Protein 5XN9 (pdb70)

GO terms:
  GO:0005576 extracellular region (C, EXP)

Structure (mmCIF, N/CA/C/O backbone):
data_5XN9
#
_entry.id   5XN9
#
_cell.length_a   53.866
_cell.length_b   57.505
_cell.length_c   111.723
_cell.angle_alpha   90.00
_cell.angle_beta   90.00
_cell.angle_gamma   90.00
#
_symmetry.space_group_name_H-M   'P 21 21 21'
#
loop_
_entity.id
_entity.type
_entity.pdbx_description
1 polymer SAHS1
2 non-polymer 'MAGNESIUM ION'
3 non-polymer 'ZINC ION'
4 non-polymer 'CHLORIDE ION'
5 non-polymer 1,2-ETHANEDIOL
6 non-polymer 'ACETIC ACID'
7 water water
#
loop_
_atom_site.group_PDB
_atom_site.id
_atom_site.type_symbol
_atom_site.label_atom_id
_atom_site.label_alt_id
_atom_site.label_comp_id
_atom_site.label_asym_id
_atom_site.label_entity_id
_atom_site.label_seq_id
_atom_site.pdbx_PDB_ins_code
_atom_site.Cartn_x
_atom_site.Cartn_y
_atom_site.Cartn_z
_atom_site.occupancy
_atom_site.B_iso_or_equiv
_atom_site.auth_seq_id
_atom_site.auth_comp_id
_atom_site.auth_asym_id
_atom_site.auth_atom_id
_atom_site.pdbx_PDB_model_num
ATOM 1 N N A SER A 1 1 ? 15.756 60.352 141.398 0.52 28.14 30 SER A N 1
ATOM 2 N N B SER A 1 1 ? 15.716 60.527 141.540 0.48 27.15 30 SER A N 1
ATOM 3 C CA A SER A 1 1 ? 16.220 61.144 140.263 0.52 27.99 30 SER A CA 1
ATOM 4 C CA B SER A 1 1 ? 16.279 61.185 140.363 0.48 26.21 30 SER A CA 1
ATOM 5 C C A SER A 1 1 ? 17.742 61.241 140.207 0.52 28.10 30 SER A C 1
ATOM 6 C C B SER A 1 1 ? 17.790 61.011 140.264 0.48 26.37 30 SER A C 1
ATOM 7 O O A SER A 1 1 ? 18.397 61.573 141.196 0.52 31.52 30 SER A O 1
ATOM 8 O O B SER A 1 1 ? 18.487 60.933 141.279 0.48 28.82 30 SER A O 1
ATOM 13 N N . GLU A 1 2 ? 18.288 60.952 139.030 1.00 25.08 31 GLU A N 1
ATOM 14 C CA . GLU A 1 2 ? 19.714 61.038 138.756 1.00 26.01 31 GLU A CA 1
ATOM 15 C C . GLU A 1 2 ? 19.898 62.084 137.667 1.00 23.60 31 GLU A C 1
ATOM 16 O O . GLU A 1 2 ? 19.197 62.050 136.649 1.00 23.01 31 GLU A O 1
ATOM 22 N N . TRP A 1 3 ? 20.835 63.007 137.876 1.00 27.14 32 TRP A N 1
ATOM 23 C CA . TRP A 1 3 ? 21.082 64.074 136.916 1.00 27.55 32 TRP A CA 1
ATOM 24 C C . TRP A 1 3 ? 22.392 63.920 136.162 1.00 30.92 32 TRP A C 1
ATOM 25 O O . TRP A 1 3 ? 22.694 64.750 135.296 1.00 33.43 32 TRP A O 1
ATOM 36 N N . THR A 1 4 ? 23.170 62.883 136.457 1.00 31.11 33 THR A N 1
ATOM 37 C CA . THR A 1 4 ? 24.414 62.596 135.760 1.00 32.57 33 THR A CA 1
ATOM 38 C C . THR A 1 4 ? 24.436 61.122 135.373 1.00 31.79 33 THR A C 1
ATOM 39 O O . THR A 1 4 ? 23.619 60.324 135.837 1.00 31.80 33 THR A O 1
ATOM 43 N N . GLY A 1 5 ? 25.390 60.763 134.517 1.00 31.31 34 GLY A N 1
ATOM 44 C CA . GLY A 1 5 ? 25.512 59.397 134.044 1.00 30.75 34 GLY A CA 1
ATOM 45 C C . GLY A 1 5 ? 25.675 59.316 132.540 1.00 30.49 34 GLY A C 1
ATOM 46 O O . GLY A 1 5 ? 26.343 58.418 132.014 1.00 34.23 34 GLY A O 1
ATOM 47 N N . LYS A 1 6 ? 25.046 60.257 131.843 1.00 28.91 35 LYS A N 1
ATOM 48 C CA . LYS A 1 6 ? 25.163 60.426 130.403 1.00 27.10 35 LYS A CA 1
ATOM 49 C C . LYS A 1 6 ? 25.419 61.899 130.135 1.00 27.24 35 LYS A C 1
ATOM 50 O O . LYS A 1 6 ? 24.921 62.760 130.860 1.00 28.63 35 LYS A O 1
ATOM 56 N N . SER A 1 7 ? 26.177 62.188 129.074 1.00 27.43 36 SER A N 1
ATOM 57 C CA . SER A 1 7 ? 26.572 63.572 128.821 1.00 28.09 36 SER A CA 1
ATOM 58 C C . SER A 1 7 ? 25.374 64.464 128.527 1.00 25.42 36 SER A C 1
ATOM 59 O O . SER A 1 7 ? 25.416 65.666 128.816 1.00 28.05 36 SER A O 1
ATOM 62 N N . TRP A 1 8 ? 24.306 63.903 127.953 1.00 23.83 37 TRP A N 1
ATOM 63 C CA . TRP A 1 8 ? 23.131 64.680 127.583 1.00 22.79 37 TRP A CA 1
ATOM 64 C C . TRP A 1 8 ? 22.152 64.882 128.733 1.00 21.20 37 TRP A C 1
ATOM 65 O O . TRP A 1 8 ? 21.178 65.629 128.572 1.00 22.41 37 TRP A O 1
ATOM 76 N N . MET A 1 9 ? 22.369 64.237 129.876 1.00 22.44 38 MET A N 1
ATOM 77 C CA . MET A 1 9 ? 21.535 64.518 131.035 1.00 22.18 38 MET A CA 1
ATOM 78 C C . MET A 1 9 ? 21.887 65.883 131.608 1.00 23.05 38 MET A C 1
ATOM 79 O O . MET A 1 9 ? 23.043 66.322 131.565 1.00 26.67 38 MET A O 1
ATOM 84 N N . GLY A 1 10 ? 20.882 66.561 132.132 1.00 21.70 39 GLY A N 1
ATOM 85 C CA . GLY A 1 10 ? 21.093 67.829 132.788 1.00 22.27 39 GLY A CA 1
ATOM 86 C C . GLY A 1 10 ? 20.017 68.823 132.411 1.00 21.55 39 GLY A C 1
ATOM 87 O O . GLY A 1 10 ? 18.985 68.472 131.839 1.00 21.54 39 GLY A O 1
ATOM 88 N N . LYS A 1 11 ? 20.274 70.082 132.755 1.00 22.91 40 LYS A N 1
ATOM 89 C CA . LYS A 1 11 ? 19.369 71.192 132.494 1.00 23.34 40 LYS A CA 1
ATOM 90 C C . LYS A 1 11 ? 20.029 72.094 131.464 1.00 23.70 40 LYS A C 1
ATOM 91 O O . LYS A 1 11 ? 21.110 72.637 131.716 1.00 26.03 40 LYS A O 1
ATOM 97 N N . TRP A 1 12 ? 19.383 72.244 130.313 1.00 22.26 41 TRP A N 1
ATOM 98 C CA . TRP A 1 12 ? 19.951 72.937 129.165 1.00 21.55 41 TRP A CA 1
ATOM 99 C C . TRP A 1 12 ? 19.065 74.111 128.786 1.00 20.49 41 TRP A C 1
ATOM 100 O O . TRP A 1 12 ? 17.839 74.000 128.815 1.00 23.43 41 TRP A O 1
ATOM 111 N N . GLU A 1 13 ? 19.686 75.223 128.390 1.00 21.48 42 GLU A N 1
ATOM 112 C CA . GLU A 1 13 ? 18.966 76.442 128.051 1.00 23.39 42 GLU A CA 1
ATOM 113 C C . GLU A 1 13 ? 19.455 76.941 126.699 1.00 22.52 42 GLU A C 1
ATOM 114 O O . GLU A 1 13 ? 20.656 76.916 126.426 1.00 23.91 42 GLU A O 1
ATOM 120 N N . SER A 1 14 ? 18.526 77.394 125.855 1.00 21.34 43 SER A N 1
ATOM 121 C CA . SER A 1 14 ? 18.895 77.837 124.513 1.00 22.45 43 SER A CA 1
ATOM 122 C C . SER A 1 14 ? 19.741 79.103 124.555 1.00 26.24 43 SER A C 1
ATOM 123 O O . SER A 1 14 ? 19.673 79.897 125.497 1.00 27.35 43 SER A O 1
ATOM 126 N N . THR A 1 15 ? 20.561 79.277 123.524 1.00 27.79 44 THR A N 1
ATOM 127 C CA . THR A 1 15 ? 21.426 80.435 123.388 1.00 30.01 44 THR A CA 1
ATOM 128 C C . THR A 1 15 ? 20.977 81.257 122.185 1.00 33.52 44 THR A C 1
ATOM 129 O O . THR A 1 15 ? 19.915 81.016 121.599 1.00 34.38 44 THR A O 1
ATOM 133 N N A ASP A 1 16 ? 21.804 82.232 121.804 0.50 35.08 45 ASP A N 1
ATOM 134 N N B ASP A 1 16 ? 21.795 82.244 121.820 0.50 36.57 45 ASP A N 1
ATOM 135 C CA A ASP A 1 16 ? 21.550 83.013 120.602 0.50 38.29 45 ASP A CA 1
ATOM 136 C CA B ASP A 1 16 ? 21.533 83.055 120.641 0.50 41.35 45 ASP A CA 1
ATOM 137 C C A ASP A 1 16 ? 21.941 82.281 119.327 0.50 39.29 45 ASP A C 1
ATOM 138 C C B ASP A 1 16 ? 21.951 82.364 119.352 0.50 41.56 45 ASP A C 1
ATOM 139 O O A ASP A 1 16 ? 21.591 82.745 118.236 0.50 42.01 45 ASP A O 1
ATOM 140 O O B ASP A 1 16 ? 21.653 82.880 118.269 0.50 43.62 45 ASP A O 1
ATOM 149 N N A ARG A 1 17 ? 22.655 81.163 119.437 0.50 36.86 46 ARG A N 1
ATOM 150 N N B ARG A 1 17 ? 22.630 81.222 119.443 0.50 38.16 46 ARG A N 1
ATOM 151 C CA A ARG A 1 17 ? 23.161 80.455 118.269 0.50 37.71 46 ARG A CA 1
ATOM 152 C CA B ARG A 1 17 ? 23.121 80.511 118.271 0.50 37.02 46 ARG A CA 1
ATOM 153 C C A ARG A 1 17 ? 22.088 79.518 117.729 0.50 34.94 46 ARG A C 1
ATOM 154 C C B ARG A 1 17 ? 22.051 79.563 117.745 0.50 34.87 46 ARG A C 1
ATOM 155 O O A ARG A 1 17 ? 21.601 78.633 118.445 0.50 34.06 46 ARG A O 1
ATOM 156 O O B ARG A 1 17 ? 21.536 78.715 118.484 0.50 33.81 46 ARG A O 1
ATOM 171 N N . ILE A 1 18 ? 21.722 79.719 116.465 1.00 34.96 47 ILE A N 1
ATOM 172 C CA . ILE A 1 18 ? 20.674 78.944 115.820 1.00 33.73 47 ILE A CA 1
ATOM 173 C C . ILE A 1 18 ? 20.964 79.013 114.329 1.00 34.04 47 ILE A C 1
ATOM 174 O O . ILE A 1 18 ? 21.539 79.991 113.842 1.00 35.16 47 ILE A O 1
ATOM 179 N N . GLU A 1 19 ? 20.612 77.952 113.606 1.00 33.05 48 GLU A N 1
ATOM 180 C CA . GLU A 1 19 ? 20.964 77.865 112.194 1.00 34.25 48 GLU A CA 1
ATOM 181 C C . GLU A 1 19 ? 19.855 77.168 111.428 1.00 33.21 48 GLU A C 1
ATOM 182 O O . GLU A 1 19 ? 19.499 76.030 111.747 1.00 33.24 48 GLU A O 1
ATOM 188 N N . ASN A 1 20 ? 19.308 77.861 110.432 1.00 35.28 49 ASN A N 1
ATOM 189 C CA . ASN A 1 20 ? 18.366 77.300 109.465 1.00 38.45 49 ASN A CA 1
ATOM 190 C C . ASN A 1 20 ? 17.068 76.826 110.108 1.00 36.98 49 ASN A C 1
ATOM 191 O O . ASN A 1 20 ? 16.367 75.972 109.549 1.00 37.72 49 ASN A O 1
ATOM 196 N N . PHE A 1 21 ? 16.729 77.364 111.279 1.00 36.46 50 PHE A N 1
ATOM 197 C CA . PHE A 1 21 ? 15.584 76.837 112.011 1.00 36.72 50 PHE A CA 1
ATOM 198 C C . PHE A 1 21 ? 14.265 77.178 111.331 1.00 37.65 50 PHE A C 1
ATOM 199 O O . PHE A 1 21 ? 13.316 76.390 111.402 1.00 39.09 50 PHE A O 1
ATOM 207 N N . ASP A 1 22 ? 14.180 78.337 110.671 1.00 41.40 51 ASP A N 1
ATOM 208 C CA . ASP A 1 22 ? 12.944 78.681 109.975 1.00 43.92 51 ASP A CA 1
ATOM 209 C C . ASP A 1 22 ? 12.672 77.725 108.817 1.00 44.90 51 ASP A C 1
ATOM 210 O O . ASP A 1 22 ? 11.517 77.356 108.570 1.00 44.97 51 ASP A O 1
ATOM 215 N N . ALA A 1 23 ? 13.721 77.307 108.103 1.00 43.66 52 ALA A N 1
ATOM 216 C CA . ALA A 1 23 ? 13.546 76.336 107.027 1.00 44.01 52 ALA A CA 1
ATOM 217 C C . ALA A 1 23 ? 13.049 75.005 107.570 1.00 42.24 52 ALA A C 1
ATOM 218 O O . ALA A 1 23 ? 12.233 74.328 106.933 1.00 44.23 52 ALA A O 1
ATOM 220 N N . PHE A 1 24 ? 13.535 74.612 108.749 1.00 39.06 53 PHE A N 1
ATOM 221 C CA . PHE A 1 24 ? 13.055 73.385 109.372 1.00 37.19 53 PHE A CA 1
ATOM 222 C C . PHE A 1 24 ? 11.590 73.515 109.770 1.00 37.22 53 PHE A C 1
ATOM 223 O O . PHE A 1 24 ? 10.778 72.627 109.486 1.00 38.29 53 PHE A O 1
ATOM 231 N N . ILE A 1 25 ? 11.236 74.623 110.426 1.00 37.69 54 ILE A N 1
ATOM 232 C CA . ILE A 1 25 ? 9.849 74.854 110.821 1.00 40.03 54 ILE A CA 1
ATOM 233 C C . ILE A 1 25 ? 8.936 74.883 109.601 1.00 43.41 54 ILE A C 1
ATOM 234 O O . ILE A 1 25 ? 7.852 74.286 109.607 1.00 43.01 54 ILE A O 1
ATOM 239 N N . SER A 1 26 ? 9.360 75.569 108.534 1.00 45.48 55 SER A N 1
ATOM 240 C CA . SER A 1 26 ? 8.557 75.611 107.315 1.00 49.11 55 SER A CA 1
ATOM 241 C C . SER A 1 26 ? 8.402 74.225 106.701 1.00 50.09 55 SER A C 1
ATOM 242 O O . SER A 1 26 ? 7.326 73.877 106.201 1.00 50.52 55 SER A O 1
ATOM 245 N N . ALA A 1 27 ? 9.465 73.416 106.731 1.00 49.39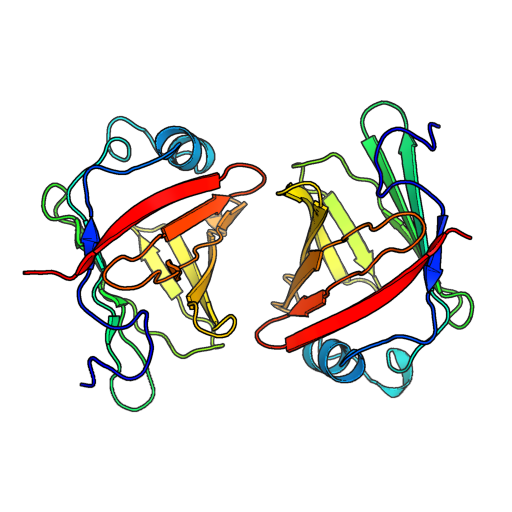 56 ALA A N 1
ATOM 246 C CA . ALA A 1 27 ? 9.388 72.077 106.158 1.00 49.76 56 ALA A CA 1
ATOM 247 C C . ALA A 1 27 ? 8.464 71.158 106.944 1.00 48.89 56 ALA A C 1
ATOM 248 O O . ALA A 1 27 ? 7.976 70.168 106.389 1.00 50.81 56 ALA A O 1
ATOM 250 N N . LEU A 1 28 ? 8.225 71.452 108.222 1.00 46.68 57 LEU A N 1
ATOM 251 C CA . LEU A 1 28 ? 7.224 70.727 108.990 1.00 46.42 57 LEU A CA 1
ATOM 252 C C . LEU A 1 28 ? 5.803 71.169 108.671 1.00 51.65 57 LEU A C 1
ATOM 253 O O . LEU A 1 28 ? 4.854 70.505 109.105 1.00 53.02 57 LEU A O 1
ATOM 258 N N . GLY A 1 29 ? 5.632 72.265 107.934 1.00 53.70 58 GLY A N 1
ATOM 259 C CA . GLY A 1 29 ? 4.318 72.809 107.671 1.00 56.51 58 GLY A CA 1
ATOM 260 C C . GLY A 1 29 ? 3.768 73.706 108.755 1.00 56.62 58 GLY A C 1
ATOM 261 O O . GLY A 1 29 ? 2.568 74.007 108.737 1.00 59.49 58 GLY A O 1
ATOM 262 N N . LEU A 1 30 ? 4.622 74.155 109.718 1.00 53.55 59 LEU A N 1
ATOM 263 C CA . LEU A 1 30 ? 4.227 75.002 110.837 1.00 51.60 59 LEU A CA 1
ATOM 264 C C . LEU A 1 30 ? 4.382 76.475 110.467 1.00 53.17 59 LEU A C 1
ATOM 265 O O . LEU A 1 30 ? 5.316 76.840 109.747 1.00 53.85 59 LEU A O 1
ATOM 270 N N . PRO A 1 31 ? 3.489 77.337 110.951 1.00 55.14 60 PRO A N 1
ATOM 271 C CA . PRO A 1 31 ? 3.592 78.765 110.620 1.00 56.80 60 PRO A CA 1
ATOM 272 C C . PRO A 1 31 ? 4.731 79.424 111.387 1.00 58.81 60 PRO A C 1
ATOM 273 O O . PRO A 1 31 ? 4.869 79.245 112.599 1.00 60.00 60 PRO A O 1
ATOM 277 N N . LEU A 1 32 ? 5.548 80.196 110.665 1.00 59.08 61 LEU A N 1
ATOM 278 C CA . LEU A 1 32 ? 6.652 80.897 111.311 1.00 60.57 61 LEU A CA 1
ATOM 279 C C . LEU A 1 32 ? 6.154 81.956 112.285 1.00 66.69 61 LEU A C 1
ATOM 280 O O . LEU A 1 32 ? 6.850 82.277 113.255 1.00 67.47 61 LEU A O 1
ATOM 285 N N . GLU A 1 33 ? 4.954 82.499 112.049 1.00 72.98 62 GLU A N 1
ATOM 286 C CA . GLU A 1 33 ? 4.415 83.546 112.914 1.00 79.44 62 GLU A CA 1
ATOM 287 C C . GLU A 1 33 ? 4.326 83.092 114.364 1.00 75.90 62 GLU A C 1
ATOM 288 O O . GLU A 1 33 ? 4.423 83.917 115.279 1.00 77.42 62 GLU A O 1
ATOM 294 N N . GLN A 1 34 ? 4.142 81.794 114.594 1.00 69.21 63 GLN A N 1
ATOM 295 C CA . GLN A 1 34 ? 4.006 81.264 115.939 1.00 63.31 63 GLN A CA 1
ATOM 296 C C . GLN A 1 34 ? 5.087 80.271 116.332 1.00 57.18 63 GLN A C 1
ATOM 297 O O . GLN A 1 34 ? 5.207 79.960 117.519 1.00 55.49 63 GLN A O 1
ATOM 303 N N . TYR A 1 35 ? 5.880 79.769 115.390 1.00 52.80 64 TYR A N 1
ATOM 304 C CA . TYR A 1 35 ? 6.867 78.750 115.711 1.00 51.80 64 TYR A CA 1
ATOM 305 C C . TYR A 1 35 ? 8.285 79.097 115.292 1.00 51.98 64 TYR A C 1
ATOM 306 O O . TYR A 1 35 ? 9.212 78.374 115.673 1.00 51.48 64 TYR A O 1
ATOM 315 N N . GLY A 1 36 ? 8.485 80.171 114.537 1.00 52.26 65 GLY A N 1
ATOM 316 C CA . GLY A 1 36 ? 9.808 80.580 114.132 1.00 50.66 65 GLY A CA 1
ATOM 317 C C . GLY A 1 36 ? 10.502 81.390 115.209 1.00 48.42 65 GLY A C 1
ATOM 318 O O . GLY A 1 36 ? 10.068 81.475 116.360 1.00 48.23 65 GLY A O 1
ATOM 319 N N . GLY A 1 37 ? 11.611 81.992 114.816 1.00 47.03 66 GLY A N 1
ATOM 320 C CA . GLY A 1 37 ? 12.367 82.791 115.749 1.00 46.23 66 GLY A CA 1
ATOM 321 C C . GLY A 1 37 ? 13.195 81.933 116.687 1.00 46.17 66 GLY A C 1
ATOM 322 O O . GLY A 1 37 ? 13.442 80.743 116.456 1.00 48.72 66 GLY A O 1
ATOM 323 N N . ASN A 1 38 ? 13.624 82.560 117.782 1.00 41.72 67 ASN A N 1
ATOM 324 C CA . ASN A 1 38 ? 14.534 81.937 118.727 1.00 40.45 67 ASN A CA 1
ATOM 325 C C . ASN A 1 38 ? 14.059 82.273 120.142 1.00 39.95 67 ASN A C 1
ATOM 326 O O . ASN A 1 38 ? 14.659 83.067 120.859 1.00 47.14 67 ASN A O 1
ATOM 331 N N . HIS A 1 39 ? 12.957 81.657 120.553 1.00 33.32 68 HIS A N 1
ATOM 332 C CA . HIS A 1 39 ? 12.433 81.895 121.889 1.00 32.17 68 HIS A CA 1
ATOM 333 C C . HIS A 1 39 ? 13.139 81.004 122.896 1.00 26.89 68 HIS A C 1
ATOM 334 O O . HIS A 1 39 ? 13.485 79.856 122.598 1.00 26.52 68 HIS A O 1
ATOM 341 N N . LYS A 1 40 ? 13.354 81.546 124.093 1.00 26.43 69 LYS A N 1
ATOM 342 C CA . LYS A 1 40 ? 14.064 80.832 125.147 1.00 24.10 69 LYS A CA 1
ATOM 343 C C . LYS A 1 40 ? 13.419 79.479 125.416 1.00 21.83 69 LYS A C 1
ATOM 344 O O . LYS A 1 40 ? 12.221 79.388 125.709 1.00 21.88 69 LYS A O 1
ATOM 350 N N . THR A 1 41 ? 14.226 78.432 125.308 1.00 20.59 70 THR A N 1
ATOM 351 C CA . THR A 1 41 ? 13.763 77.056 125.379 1.00 20.22 70 THR A CA 1
ATOM 352 C C . THR A 1 41 ? 14.651 76.305 126.354 1.00 19.74 70 THR A C 1
ATOM 353 O O . THR A 1 41 ? 15.871 76.497 126.368 1.00 21.53 70 THR A O 1
ATOM 357 N N . PHE A 1 42 ? 14.037 75.453 127.165 1.00 19.32 71 PHE A N 1
ATOM 358 C CA . PHE A 1 42 ? 14.752 74.639 128.131 1.00 19.55 71 PHE A CA 1
ATOM 359 C C . PHE A 1 42 ? 14.493 73.166 127.848 1.00 18.54 71 PHE A C 1
ATOM 360 O O . PHE A 1 42 ? 13.355 72.765 127.577 1.00 20.18 71 PHE A O 1
ATOM 368 N N . HIS A 1 43 ? 15.554 72.369 127.904 1.00 18.93 72 HIS A N 1
ATOM 369 C CA . HIS A 1 43 ? 15.471 70.912 127.883 1.00 17.66 72 HIS A CA 1
ATOM 370 C C . HIS A 1 43 ? 16.070 70.414 129.182 1.00 19.66 72 HIS A C 1
ATOM 371 O O . HIS A 1 43 ? 17.222 70.729 129.492 1.00 22.06 72 HIS A O 1
ATOM 378 N N A LYS A 1 44 ? 15.296 69.638 129.936 0.17 19.51 73 LYS A N 1
ATOM 379 N N B LYS A 1 44 ? 15.293 69.648 129.940 0.83 17.67 73 LYS A N 1
ATOM 380 C CA A LYS A 1 44 ? 15.758 69.016 131.170 0.17 19.90 73 LYS A CA 1
ATOM 381 C CA B LYS A 1 44 ? 15.768 69.015 131.160 0.83 18.21 73 LYS A CA 1
ATOM 382 C C A LYS A 1 44 ? 15.595 67.511 131.024 0.17 19.04 73 LYS A C 1
ATOM 383 C C B LYS A 1 44 ? 15.604 67.513 130.992 0.83 17.26 73 LYS A C 1
ATOM 384 O O A LYS A 1 44 ? 14.479 67.024 130.813 0.17 19.74 73 LYS A O 1
ATOM 385 O O B LYS A 1 44 ? 14.503 67.032 130.717 0.83 19.89 73 LYS A O 1
ATOM 396 N N . ILE A 1 45 ? 16.700 66.777 131.130 1.00 18.50 74 ILE A N 1
ATOM 397 C CA . ILE A 1 45 ? 16.700 65.337 130.916 1.00 17.95 74 ILE A CA 1
ATOM 398 C C . ILE A 1 45 ? 17.339 64.686 132.135 1.00 18.98 74 ILE A C 1
ATOM 399 O O . ILE A 1 45 ? 18.485 65.004 132.479 1.00 19.53 74 ILE A O 1
ATOM 404 N N . TRP A 1 46 ? 16.599 63.790 132.789 1.00 18.90 75 TRP A N 1
ATOM 405 C CA . TRP A 1 46 ? 17.086 63.122 133.987 1.00 18.76 75 TRP A CA 1
ATOM 406 C C . TRP A 1 46 ? 16.543 61.705 134.028 1.00 18.34 75 TRP A C 1
ATOM 407 O O . TRP A 1 46 ? 15.634 61.336 133.274 1.00 19.07 75 TRP A O 1
ATOM 418 N N . LYS A 1 47 ? 17.143 60.897 134.891 1.00 18.09 76 LYS A N 1
ATOM 419 C CA . LYS A 1 47 ? 16.787 59.492 134.998 1.00 18.98 76 LYS A CA 1
ATOM 420 C C . LYS A 1 47 ? 16.001 59.246 136.276 1.00 18.35 76 LYS A C 1
ATOM 421 O O . LYS A 1 47 ? 16.287 59.845 137.325 1.00 19.49 76 LYS A O 1
ATOM 427 N N . GLU A 1 48 ? 15.005 58.356 136.180 1.00 20.42 77 GLU A N 1
ATOM 428 C CA . GLU A 1 48 ? 14.149 57.962 137.308 1.00 20.94 77 GLU A CA 1
ATOM 429 C C . GLU A 1 48 ? 14.068 56.445 137.326 1.00 25.09 77 GLU A C 1
ATOM 430 O O . GLU A 1 48 ? 13.123 55.859 136.796 1.00 30.72 77 GLU A O 1
ATOM 436 N N . GLY A 1 49 ? 15.065 55.812 137.917 1.00 27.94 78 GLY A N 1
ATOM 437 C CA . GLY A 1 49 ? 15.078 54.371 138.031 1.00 29.69 78 GLY A CA 1
ATOM 438 C C . GLY A 1 49 ? 15.193 53.683 136.691 1.00 33.00 78 GLY A C 1
ATOM 439 O O . GLY A 1 49 ? 16.284 53.574 136.126 1.00 39.53 78 GLY A O 1
ATOM 440 N N . ASP A 1 50 ? 14.055 53.233 136.169 1.00 30.50 79 ASP A N 1
ATOM 441 C CA . ASP A 1 50 ? 13.996 52.421 134.964 1.00 30.97 79 ASP A CA 1
ATOM 442 C C . ASP A 1 50 ? 13.571 53.211 133.737 1.00 28.62 79 ASP A C 1
ATOM 443 O O . ASP A 1 50 ? 13.273 52.612 132.702 1.00 31.53 79 ASP A O 1
ATOM 448 N N . HIS A 1 51 ? 13.529 54.535 133.826 1.00 22.30 80 HIS A N 1
ATOM 449 C CA . HIS A 1 51 ? 13.114 55.346 132.694 1.00 20.05 80 HIS A CA 1
ATOM 450 C C . HIS A 1 51 ? 13.733 56.725 132.842 1.00 19.38 80 HIS A C 1
ATOM 451 O O . HIS A 1 51 ? 14.327 57.057 133.874 1.00 21.86 80 HIS A O 1
ATOM 458 N N . TYR A 1 52 ? 13.616 57.507 131.776 1.00 17.91 81 TYR A N 1
ATOM 459 C CA . TYR A 1 52 ? 14.075 58.881 131.753 1.00 16.79 81 TYR A CA 1
ATOM 460 C C . TYR A 1 52 ? 12.889 59.815 131.614 1.00 17.27 81 TYR A C 1
ATOM 461 O O . TYR A 1 52 ? 11.826 59.439 131.105 1.00 17.84 81 TYR A O 1
ATOM 470 N N A HIS A 1 53 ? 13.069 61.041 132.090 0.76 16.41 82 HIS A N 1
ATOM 471 N N B HIS A 1 53 ? 13.086 61.043 132.080 0.24 17.32 82 HIS A N 1
ATOM 472 C CA A HIS A 1 53 ? 12.170 62.137 131.765 0.76 17.65 82 HIS A CA 1
ATOM 473 C CA B HIS A 1 53 ? 12.190 62.150 131.796 0.24 18.26 82 HIS A CA 1
ATOM 474 C C A HIS A 1 53 ? 12.896 63.168 130.926 0.76 15.97 82 HIS A C 1
ATOM 475 C C B HIS A 1 53 ? 12.908 63.149 130.906 0.24 17.45 82 HIS A C 1
ATOM 476 O O A HIS A 1 53 ? 14.080 63.450 131.148 0.76 17.26 82 HIS A O 1
ATOM 477 O O B HIS A 1 53 ? 14.114 63.377 131.057 0.24 17.85 82 HIS A O 1
ATOM 490 N N . HIS A 1 54 ? 12.160 63.747 129.985 1.00 17.38 83 HIS A N 1
ATOM 491 C CA . HIS A 1 54 ? 12.659 64.811 129.133 1.00 17.09 83 HIS A CA 1
ATOM 492 C C . HIS A 1 54 ? 11.586 65.885 129.176 1.00 16.46 83 HIS A C 1
ATOM 493 O O . HIS A 1 54 ? 10.488 65.699 128.630 1.00 18.74 83 HIS A O 1
ATOM 500 N N . GLN A 1 55 ? 11.869 66.988 129.861 1.00 17.14 84 GLN A N 1
ATOM 501 C CA . GLN A 1 55 ? 10.923 68.083 129.960 1.00 17.18 84 GLN A CA 1
ATOM 502 C C . GLN A 1 55 ? 11.367 69.188 129.017 1.00 17.08 84 GLN A C 1
ATOM 503 O O . GLN A 1 55 ? 12.504 69.666 129.101 1.00 18.32 84 GLN A O 1
ATOM 509 N N A ILE A 1 56 ? 10.479 69.567 128.107 0.57 17.50 85 ILE A N 1
ATOM 510 N N B ILE A 1 56 ? 10.473 69.597 128.123 0.43 17.72 85 ILE A N 1
ATOM 511 C CA A ILE A 1 56 ? 10.696 70.676 127.189 0.57 18.50 85 ILE A CA 1
ATOM 512 C CA B ILE A 1 56 ? 10.726 70.681 127.182 0.43 18.69 85 ILE A CA 1
ATOM 513 C C A ILE A 1 56 ? 9.835 71.828 127.679 0.57 18.25 85 ILE A C 1
ATOM 514 C C B ILE A 1 56 ? 9.827 71.844 127.566 0.43 18.57 85 ILE A C 1
ATOM 515 O O A ILE A 1 56 ? 8.654 71.633 127.991 0.57 19.68 85 ILE A O 1
ATOM 516 O O B ILE A 1 56 ? 8.606 71.679 127.674 0.43 19.99 85 ILE A O 1
ATOM 525 N N . SER A 1 57 ? 10.415 73.018 127.768 1.00 19.18 86 SER A N 1
ATOM 526 C CA . SER A 1 57 ? 9.626 74.188 128.123 1.00 20.58 86 SER A CA 1
ATOM 527 C C . SER A 1 57 ? 10.011 75.389 127.269 1.00 20.05 86 SER A C 1
ATOM 528 O O . SER A 1 57 ? 11.193 75.630 127.012 1.00 20.93 86 SER A O 1
ATOM 531 N N . VAL A 1 58 ? 8.999 76.132 126.831 1.00 19.50 87 VAL A N 1
ATOM 532 C CA . VAL A 1 58 ? 9.194 77.410 126.152 1.00 20.20 87 VAL A CA 1
ATOM 533 C C . VAL A 1 58 ? 8.300 78.407 126.878 1.00 19.81 87 VAL A C 1
ATOM 534 O O . VAL A 1 58 ? 7.114 78.540 126.542 1.00 20.24 87 VAL A O 1
ATOM 538 N N . PRO A 1 59 ? 8.810 79.087 127.906 1.00 20.56 88 PRO A N 1
ATOM 539 C CA . PRO A 1 59 ? 7.924 79.906 128.749 1.00 23.08 88 PRO A CA 1
ATOM 540 C C . PRO A 1 59 ? 7.190 81.013 128.007 1.00 19.45 88 PRO A C 1
ATOM 541 O O . PRO A 1 59 ? 6.016 81.262 128.317 1.00 21.73 88 PRO A O 1
ATOM 545 N N . ASP A 1 60 ? 7.831 81.673 127.024 1.00 21.08 89 ASP A N 1
ATOM 546 C CA . ASP A 1 60 ? 7.154 82.731 126.270 1.00 22.59 89 ASP A CA 1
ATOM 547 C C . ASP A 1 60 ? 5.889 82.206 125.623 1.00 20.13 89 ASP A C 1
ATOM 548 O O . ASP A 1 60 ? 4.926 82.962 125.434 1.00 21.27 89 ASP A O 1
ATOM 553 N N A LYS A 1 61 ? 5.874 80.924 125.259 0.39 20.09 90 LYS A N 1
ATOM 554 N N B LYS A 1 61 ? 5.885 80.922 125.249 0.61 19.72 90 LYS A N 1
ATOM 555 C CA A LYS A 1 61 ? 4.755 80.318 124.556 0.39 20.58 90 LYS A CA 1
ATOM 556 C CA B LYS A 1 61 ? 4.787 80.276 124.544 0.61 20.56 90 LYS A CA 1
ATOM 557 C C A LYS A 1 61 ? 3.935 79.407 125.459 0.39 21.14 90 LYS A C 1
ATOM 558 C C B LYS A 1 61 ? 3.912 79.434 125.462 0.61 21.50 90 LYS A C 1
ATOM 559 O O A LYS A 1 61 ? 3.143 78.599 124.964 0.39 22.10 90 LYS A O 1
ATOM 560 O O B LYS A 1 61 ? 3.053 78.693 124.975 0.61 22.74 90 LYS A O 1
ATOM 571 N N . ASN A 1 62 ? 4.114 79.522 126.776 1.00 20.18 91 ASN A N 1
ATOM 572 C CA . ASN A 1 62 ? 3.276 78.803 127.739 1.00 20.49 91 ASN A CA 1
ATOM 573 C C . ASN A 1 62 ? 3.266 77.306 127.462 1.00 21.01 91 ASN A C 1
ATOM 574 O O . ASN A 1 62 ? 2.239 76.633 127.576 1.00 23.56 91 ASN A O 1
ATOM 579 N N . TYR A 1 63 ? 4.420 76.789 127.073 1.00 20.47 92 TYR A N 1
ATOM 580 C CA . TYR A 1 63 ? 4.557 75.405 126.651 1.00 20.98 92 TYR A CA 1
ATOM 581 C C . TYR A 1 63 ? 5.424 74.647 127.640 1.00 20.71 92 TYR A C 1
ATOM 582 O O . TYR A 1 63 ? 6.550 75.060 127.934 1.00 19.96 92 TYR A O 1
ATOM 591 N N . LYS A 1 64 ? 4.925 73.505 128.089 1.00 21.42 93 LYS A N 1
ATOM 592 C CA . LYS A 1 64 ? 5.699 72.621 128.944 1.00 21.91 93 LYS A CA 1
ATOM 593 C C . LYS A 1 64 ? 5.203 71.211 128.675 1.00 23.73 93 LYS A C 1
ATOM 594 O O . LYS A 1 64 ? 3.997 70.953 128.734 1.00 28.14 93 LYS A O 1
ATOM 600 N N . ASN A 1 65 ? 6.118 70.313 128.346 1.00 22.31 94 ASN A N 1
ATOM 601 C CA . ASN A 1 65 ? 5.751 68.929 128.086 1.00 23.59 94 ASN A CA 1
ATOM 602 C C . ASN A 1 65 ? 6.772 68.030 128.756 1.00 21.32 94 ASN A C 1
ATOM 603 O O . ASN A 1 65 ? 7.978 68.220 128.575 1.00 23.43 94 ASN A O 1
ATOM 608 N N . ASP A 1 66 ? 6.286 67.061 129.523 1.00 23.22 95 ASP A N 1
ATOM 609 C CA . ASP A 1 66 ? 7.129 66.083 130.203 1.00 23.32 95 ASP A CA 1
ATOM 610 C C . ASP A 1 66 ? 6.983 64.767 129.449 1.00 22.81 95 ASP A C 1
ATOM 611 O O . ASP A 1 66 ? 5.901 64.166 129.437 1.00 27.62 95 ASP A O 1
ATOM 616 N N . VAL A 1 67 ? 8.059 64.344 128.802 1.00 20.85 96 VAL A N 1
ATOM 617 C CA . VAL A 1 67 ? 8.101 63.110 128.035 1.00 21.24 96 VAL A CA 1
ATOM 618 C C . VAL A 1 67 ? 8.801 62.040 128.868 1.00 20.88 96 VAL A C 1
ATOM 619 O O . VAL A 1 67 ? 9.923 62.242 129.334 1.00 23.39 96 VAL A O 1
ATOM 623 N N A ASN A 1 68 ? 8.148 60.898 129.045 0.48 21.95 97 ASN A N 1
ATOM 624 N N B ASN A 1 68 ? 8.134 60.911 129.051 0.52 20.61 97 ASN A N 1
ATOM 625 C CA A ASN A 1 68 ? 8.734 59.763 129.751 0.48 23.98 97 ASN A CA 1
ATOM 626 C CA B ASN A 1 68 ? 8.691 59.741 129.715 0.52 21.55 97 ASN A CA 1
ATOM 627 C C A ASN A 1 68 ? 9.191 58.747 128.713 0.48 23.19 97 ASN A C 1
ATOM 628 C C B ASN A 1 68 ? 9.218 58.828 128.617 0.52 21.17 97 ASN A C 1
ATOM 629 O O A ASN A 1 68 ? 8.379 58.268 127.912 0.48 26.17 97 ASN A O 1
ATOM 630 O O B ASN A 1 68 ? 8.496 58.532 127.657 0.52 24.10 97 ASN A O 1
ATOM 639 N N . PHE A 1 69 ? 10.478 58.402 128.734 1.00 18.50 98 PHE A N 1
ATOM 640 C CA . PHE A 1 69 ? 11.017 57.483 127.744 1.00 18.50 98 PHE A CA 1
ATOM 641 C C . PHE A 1 69 ? 11.910 56.430 128.373 1.00 18.98 98 PHE A C 1
ATOM 642 O O . PHE A 1 69 ? 12.550 56.661 129.402 1.00 20.12 98 PHE A O 1
ATOM 650 N N . LYS A 1 70 ? 11.924 55.263 127.742 1.00 19.17 99 LYS A N 1
ATOM 651 C CA . LYS A 1 70 ? 12.952 54.258 127.958 1.00 18.57 99 LYS A CA 1
ATOM 652 C C . LYS A 1 70 ? 13.759 54.136 126.673 1.00 18.30 99 LYS A C 1
ATOM 653 O O . LYS A 1 70 ? 13.199 54.166 125.567 1.00 20.15 99 LYS A O 1
ATOM 659 N N . LEU A 1 71 ? 15.077 54.020 126.808 1.00 19.54 100 LEU A N 1
ATOM 660 C CA . LEU A 1 71 ? 15.900 53.869 125.614 1.00 19.80 100 LEU A CA 1
ATOM 661 C C . LEU A 1 71 ? 15.456 52.650 124.818 1.00 20.63 100 LEU A C 1
ATOM 662 O O . LEU A 1 71 ? 15.209 51.580 125.383 1.00 22.57 100 LEU A O 1
ATOM 667 N N A ASN A 1 72 ? 15.326 52.814 123.502 0.65 21.08 101 ASN A N 1
ATOM 668 N N B ASN A 1 72 ? 15.342 52.851 123.499 0.35 20.76 101 ASN A N 1
ATOM 669 C CA A ASN A 1 72 ? 14.994 51.727 122.577 0.65 22.17 101 ASN A CA 1
ATOM 670 C CA B ASN A 1 72 ? 14.962 51.825 122.524 0.35 20.86 101 ASN A CA 1
ATOM 671 C C A ASN A 1 72 ? 13.527 51.317 122.611 0.65 23.32 101 ASN A C 1
ATOM 672 C C B ASN A 1 72 ? 13.588 51.220 122.812 0.35 21.44 101 ASN A C 1
ATOM 673 O O A ASN A 1 72 ? 13.172 50.321 121.969 0.65 25.46 101 ASN A O 1
ATOM 674 O O B ASN A 1 72 ? 13.359 50.032 122.570 0.35 21.58 101 ASN A O 1
ATOM 683 N N . GLU A 1 73 ? 12.664 52.032 123.329 1.00 20.88 102 GLU A N 1
ATOM 684 C CA . GLU A 1 73 ? 11.264 51.638 123.472 1.00 20.65 102 GLU A CA 1
ATOM 685 C C . GLU A 1 73 ? 10.374 52.758 122.969 1.00 20.59 102 GLU A C 1
ATOM 686 O O . GLU A 1 73 ? 10.567 53.916 123.342 1.00 22.42 102 GLU A O 1
ATOM 692 N N A GLU A 1 74 ? 9.420 52.411 122.105 0.53 19.18 103 GLU A N 1
ATOM 693 N N B GLU A 1 74 ? 9.394 52.414 122.134 0.47 20.79 103 GLU A N 1
ATOM 694 C CA A GLU A 1 74 ? 8.507 53.403 121.561 0.53 20.24 103 GLU A CA 1
ATOM 695 C CA B GLU A 1 74 ? 8.540 53.419 121.513 0.47 22.74 103 GLU A CA 1
ATOM 696 C C A GLU A 1 74 ? 7.703 54.059 122.675 0.53 20.14 103 GLU A C 1
ATOM 697 C C B GLU A 1 74 ? 7.542 54.002 122.514 0.47 21.58 103 GLU A C 1
ATOM 698 O O A GLU A 1 74 ? 7.396 53.447 123.701 0.53 21.10 103 GLU A O 1
ATOM 699 O O B GLU A 1 74 ? 6.935 53.278 123.308 0.47 22.48 103 GLU A O 1
ATOM 710 N N . GLY A 1 75 ? 7.368 55.329 122.461 1.00 20.33 104 GLY A N 1
ATOM 711 C CA . GLY A 1 75 ? 6.420 56.014 123.308 1.00 21.95 104 GLY A CA 1
ATOM 712 C C . GLY A 1 75 ? 5.587 56.967 122.473 1.00 21.73 104 GLY A C 1
ATOM 713 O O . GLY A 1 75 ? 5.831 57.148 121.278 1.00 22.60 104 GLY A O 1
ATOM 714 N N . THR A 1 76 ? 4.581 57.554 123.111 1.00 23.27 105 THR A N 1
ATOM 715 C CA . THR A 1 76 ? 3.710 58.499 122.432 1.00 23.66 105 THR A CA 1
ATOM 716 C C . THR A 1 76 ? 3.489 59.729 123.294 1.00 25.75 105 THR A C 1
ATOM 717 O O . THR A 1 76 ? 3.472 59.665 124.529 1.00 29.58 105 THR A O 1
ATOM 721 N N . THR A 1 77 ? 3.303 60.855 122.617 1.00 26.67 106 THR A N 1
ATOM 722 C CA . THR A 1 77 ? 2.895 62.090 123.260 1.00 27.98 106 THR A CA 1
ATOM 723 C C . THR A 1 77 ? 1.915 62.797 122.332 1.00 31.09 106 THR A C 1
ATOM 724 O O . THR A 1 77 ? 1.583 62.303 121.249 1.00 30.37 106 THR A O 1
ATOM 728 N N . GLN A 1 78 ? 1.425 63.947 122.758 1.00 38.76 107 GLN A N 1
ATOM 729 C CA . GLN A 1 78 ? 0.508 64.723 121.944 1.00 45.70 107 GLN A CA 1
ATOM 730 C C . GLN A 1 78 ? 0.959 66.171 121.956 1.00 49.48 107 GLN A C 1
ATOM 731 O O . GLN A 1 78 ? 1.494 66.660 122.953 1.00 50.46 107 GLN A O 1
ATOM 737 N N . HIS A 1 79 ? 0.765 66.843 120.829 1.00 54.64 108 HIS A N 1
ATOM 738 C CA . HIS A 1 79 ? 0.846 68.296 120.771 1.00 63.89 108 HIS A CA 1
ATOM 739 C C . HIS A 1 79 ? -0.489 68.797 120.253 1.00 67.44 108 HIS A C 1
ATOM 740 O O . HIS A 1 79 ? -0.883 68.461 119.131 1.00 63.68 108 HIS A O 1
ATOM 747 N N . ASN A 1 80 ? -1.177 69.598 121.071 1.00 73.92 109 ASN A N 1
ATOM 748 C CA . ASN A 1 80 ? -2.586 69.907 120.845 1.00 80.24 109 ASN A CA 1
ATOM 749 C C . ASN A 1 80 ? -3.352 68.602 120.642 1.00 77.37 109 ASN A C 1
ATOM 750 O O . ASN A 1 80 ? -3.528 67.847 121.606 1.00 76.52 109 ASN A O 1
ATOM 755 N N . ASN A 1 81 ? -3.793 68.302 119.417 1.00 76.40 110 ASN A N 1
ATOM 756 C CA . ASN A 1 81 ? -4.162 66.913 119.117 1.00 77.93 110 ASN A CA 1
ATOM 757 C C . ASN A 1 81 ? -3.522 66.481 117.794 1.00 71.31 110 ASN A C 1
ATOM 758 O O . ASN A 1 81 ? -4.177 66.015 116.860 1.00 71.79 110 ASN A O 1
ATOM 763 N N . THR A 1 82 ? -2.208 66.636 117.738 1.00 61.58 111 THR A N 1
ATOM 764 C CA . THR A 1 82 ? -1.381 65.893 116.806 1.00 53.00 111 THR A CA 1
ATOM 765 C C . THR A 1 82 ? -0.680 64.828 117.635 1.00 47.89 111 THR A C 1
ATOM 766 O O . THR A 1 82 ? 0.050 65.162 118.573 1.00 48.26 111 THR A O 1
ATOM 770 N N . GLU A 1 83 ? -0.940 63.561 117.334 1.00 44.56 112 GLU A N 1
ATOM 771 C CA . GLU A 1 83 ? -0.243 62.488 118.022 1.00 43.61 112 GLU A CA 1
ATOM 772 C C . GLU A 1 83 ? 1.185 62.392 117.505 1.00 33.19 112 GLU A C 1
ATOM 773 O O . GLU A 1 83 ? 1.440 62.526 116.303 1.00 31.39 112 GLU A O 1
ATOM 779 N N . ILE A 1 84 ? 2.117 62.141 118.419 1.00 28.78 113 ILE A N 1
ATOM 780 C CA . ILE A 1 84 ? 3.536 62.092 118.109 1.00 27.35 113 ILE A CA 1
ATOM 781 C C . ILE A 1 84 ? 4.075 60.773 118.653 1.00 26.78 113 ILE A C 1
ATOM 782 O O . ILE A 1 84 ? 3.960 60.505 119.855 1.00 29.79 113 ILE A O 1
ATOM 787 N N . LYS A 1 85 ? 4.641 59.944 117.777 1.00 23.36 114 LYS A N 1
ATOM 788 C CA . LYS A 1 85 ? 5.319 58.725 118.198 1.00 22.76 114 LYS A CA 1
ATOM 789 C C . LYS A 1 85 ? 6.816 58.988 118.244 1.00 20.12 114 LYS A 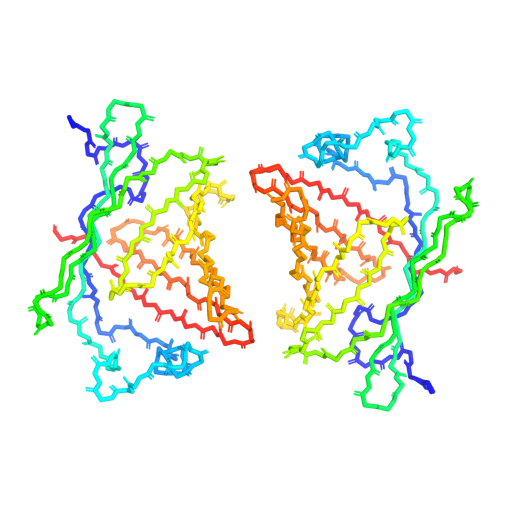C 1
ATOM 790 O O . LYS A 1 85 ? 7.360 59.658 117.364 1.00 23.27 114 LYS A O 1
ATOM 796 N N . TYR A 1 86 ? 7.486 58.481 119.277 1.00 19.04 115 TYR A N 1
ATOM 797 C CA . TYR A 1 86 ? 8.918 58.716 119.395 1.00 18.38 115 TYR A CA 1
ATOM 798 C C . TYR A 1 86 ? 9.627 57.451 119.861 1.00 17.93 115 TYR A C 1
ATOM 799 O O . TYR A 1 86 ? 9.045 56.570 120.505 1.00 19.25 115 TYR A O 1
ATOM 808 N N . LYS A 1 87 ? 10.922 57.399 119.565 1.00 18.25 116 LYS A N 1
ATOM 809 C CA . LYS A 1 87 ? 11.792 56.387 120.158 1.00 17.41 116 LYS A CA 1
ATOM 810 C C . LYS A 1 87 ? 13.164 57.013 120.319 1.00 19.00 116 LYS A C 1
ATOM 811 O O . LYS A 1 87 ? 13.756 57.462 119.332 1.00 20.10 116 LYS A O 1
ATOM 817 N N . TYR A 1 88 ? 13.653 57.060 121.554 1.00 17.82 117 TYR A N 1
ATOM 818 C CA . TYR A 1 88 ? 14.986 57.572 121.834 1.00 18.17 117 TYR A CA 1
ATOM 819 C C . TYR A 1 88 ? 15.970 56.414 121.840 1.00 19.27 117 TYR A C 1
ATOM 820 O O . TYR A 1 88 ? 15.689 55.359 122.421 1.00 19.76 117 TYR A O 1
ATOM 829 N N . THR A 1 89 ? 17.147 56.644 121.255 1.00 19.97 118 THR A N 1
ATOM 830 C CA . THR A 1 89 ? 18.243 55.687 121.268 1.00 21.45 118 THR A CA 1
ATOM 831 C C . THR A 1 89 ? 19.539 56.436 121.542 1.00 24.24 118 THR A C 1
ATOM 832 O O . THR A 1 89 ? 19.622 57.657 121.368 1.00 25.62 118 THR A O 1
ATOM 836 N N . GLU A 1 90 ? 20.549 55.699 121.989 1.00 24.18 119 GLU A N 1
ATOM 837 C CA . GLU A 1 90 ? 21.893 56.238 122.131 1.00 27.22 119 GLU A CA 1
ATOM 838 C C . GLU A 1 90 ? 22.718 55.907 120.899 1.00 30.19 119 GLU A C 1
ATOM 839 O O . GLU A 1 90 ? 22.602 54.820 120.329 1.00 32.89 119 GLU A O 1
ATOM 845 N N A ASP A 1 91 ? 23.492 56.882 120.444 0.63 32.82 120 ASP A N 1
ATOM 846 N N B ASP A 1 91 ? 23.636 56.809 120.561 0.37 31.49 120 ASP A N 1
ATOM 847 C CA A ASP A 1 91 ? 24.479 56.681 119.391 0.63 36.76 120 ASP A CA 1
ATOM 848 C CA B ASP A 1 91 ? 24.626 56.532 119.523 0.37 33.70 120 ASP A CA 1
ATOM 849 C C A ASP A 1 91 ? 25.798 56.965 120.090 0.63 37.36 120 ASP A C 1
ATOM 850 C C B ASP A 1 91 ? 25.876 57.349 119.823 0.37 34.75 120 ASP A C 1
ATOM 851 O O A ASP A 1 91 ? 26.248 58.113 120.146 0.63 36.82 120 ASP A O 1
ATOM 852 O O B ASP A 1 91 ? 25.875 58.570 119.643 0.37 33.48 120 ASP A O 1
ATOM 861 N N A GLY A 1 92 ? 26.391 55.921 120.651 0.63 37.37 121 GLY A N 1
ATOM 862 N N B GLY A 1 92 ? 26.931 56.678 120.291 0.37 36.17 121 GLY A N 1
ATOM 863 C CA A GLY A 1 92 ? 27.524 56.116 121.534 0.63 37.39 121 GLY A CA 1
ATOM 864 C CA B GLY A 1 92 ? 28.222 57.304 120.526 0.37 38.77 121 GLY A CA 1
ATOM 865 C C A GLY A 1 92 ? 27.116 57.026 122.674 0.63 38.50 121 GLY A C 1
ATOM 866 C C B GLY A 1 92 ? 28.232 58.441 121.531 0.37 41.33 121 GLY A C 1
ATOM 867 O O A GLY A 1 92 ? 26.205 56.727 123.452 0.63 37.97 121 GLY A O 1
ATOM 868 O O B GLY A 1 92 ? 28.668 59.551 121.215 0.37 43.96 121 GLY A O 1
ATOM 869 N N . GLY A 1 93 ? 27.777 58.170 122.754 1.00 40.22 122 GLY A N 1
ATOM 870 C CA . GLY A 1 93 ? 27.594 59.178 123.775 1.00 38.04 122 GLY A CA 1
ATOM 871 C C . GLY A 1 93 ? 26.498 60.186 123.518 1.00 36.24 122 GLY A C 1
ATOM 872 O O . GLY A 1 93 ? 26.227 61.021 124.390 1.00 37.20 122 GLY A O 1
ATOM 873 N N . ASN A 1 94 ? 25.846 60.137 122.361 1.00 34.43 123 ASN A N 1
ATOM 874 C CA . ASN A 1 94 ? 24.811 61.094 122.004 1.00 30.69 123 ASN A CA 1
ATOM 875 C C . ASN A 1 94 ? 23.433 60.453 122.080 1.00 29.07 123 ASN A C 1
ATOM 876 O O . ASN A 1 94 ? 23.289 59.231 122.102 1.00 32.13 123 ASN A O 1
ATOM 881 N N . LEU A 1 95 ? 22.415 61.304 122.125 1.00 24.88 124 LEU A N 1
ATOM 882 C CA . LEU A 1 95 ? 21.026 60.875 122.231 1.00 22.56 124 LEU A CA 1
ATOM 883 C C . LEU A 1 95 ? 20.315 61.225 120.933 1.00 21.94 124 LEU A C 1
ATOM 884 O O . LEU A 1 95 ? 20.470 62.337 120.421 1.00 23.62 124 LEU A O 1
ATOM 889 N N . LYS A 1 96 ? 19.551 60.278 120.395 1.00 21.02 125 LYS A N 1
ATOM 890 C CA . LYS A 1 96 ? 18.783 60.506 119.179 1.00 21.76 125 LYS A CA 1
ATOM 891 C C . LYS A 1 96 ? 17.326 60.153 119.430 1.00 21.31 125 LYS A C 1
ATOM 892 O O . LYS A 1 96 ? 17.030 59.221 120.177 1.00 24.37 125 LYS A O 1
ATOM 898 N N . ALA A 1 97 ? 16.416 60.909 118.824 1.00 21.66 126 ALA A N 1
ATOM 899 C CA . ALA A 1 97 ? 15.000 60.570 118.839 1.00 21.04 126 ALA A CA 1
ATOM 900 C C . ALA A 1 97 ? 14.499 60.434 117.410 1.00 19.19 126 ALA A C 1
ATOM 901 O O . ALA A 1 97 ? 14.743 61.311 116.562 1.00 21.02 126 ALA A O 1
ATOM 903 N N . GLU A 1 98 ? 13.787 59.342 117.159 1.00 19.64 127 GLU A N 1
ATOM 904 C CA . GLU A 1 98 ? 13.083 59.103 115.904 1.00 19.39 127 GLU A CA 1
ATOM 905 C C . GLU A 1 98 ? 11.614 59.438 116.133 1.00 19.88 127 GLU A C 1
ATOM 906 O O . GLU A 1 98 ? 10.968 58.829 116.990 1.00 21.36 127 GLU A O 1
ATOM 912 N N . VAL A 1 99 ? 11.090 60.411 115.392 1.00 20.95 128 VAL A N 1
ATOM 913 C CA . VAL A 1 99 ? 9.759 60.952 115.651 1.00 21.69 128 VAL A CA 1
ATOM 914 C C . VAL A 1 99 ? 8.869 60.744 114.428 1.00 21.39 128 VAL A C 1
ATOM 915 O O . VAL A 1 99 ? 9.218 61.172 113.322 1.00 26.40 128 VAL A O 1
ATOM 919 N N . HIS A 1 100 ? 7.723 60.092 114.620 1.00 21.70 129 HIS A N 1
ATOM 920 C CA . HIS A 1 100 ? 6.709 59.988 113.573 1.00 22.87 129 HIS A CA 1
ATOM 921 C C . HIS A 1 100 ? 5.582 60.944 113.904 1.00 23.04 129 HIS A C 1
ATOM 922 O O . HIS A 1 100 ? 5.112 60.970 115.043 1.00 24.76 129 HIS A O 1
ATOM 929 N N . VAL A 1 101 ? 5.128 61.693 112.906 1.00 22.73 130 VAL A N 1
ATOM 930 C CA . VAL A 1 101 ? 3.886 62.452 113.023 1.00 24.29 130 VAL A CA 1
ATOM 931 C C . VAL A 1 101 ? 2.924 61.891 111.983 1.00 26.99 130 VAL A C 1
ATOM 932 O O . VAL A 1 101 ? 2.857 62.406 110.854 1.00 27.91 130 VAL A O 1
ATOM 936 N N . PRO A 1 102 ? 2.189 60.825 112.311 1.00 27.97 131 PRO A N 1
ATOM 937 C CA . PRO A 1 102 ? 1.459 60.087 111.264 1.00 31.07 131 PRO A CA 1
ATOM 938 C C . PRO A 1 102 ? 0.393 60.904 110.565 1.00 31.36 131 PRO A C 1
ATOM 939 O O . PRO A 1 102 ? 0.156 60.707 109.367 1.00 33.54 131 PRO A O 1
ATOM 943 N N . SER A 1 103 ? -0.271 61.811 111.285 1.00 29.67 132 SER A N 1
ATOM 944 C CA . SER A 1 103 ? -1.335 62.598 110.673 1.00 30.66 132 SER A CA 1
ATOM 945 C C . SER A 1 103 ? -0.810 63.462 109.535 1.00 36.00 132 SER A C 1
ATOM 946 O O . SER A 1 103 ? -1.554 63.781 108.601 1.00 39.06 132 SER A O 1
ATOM 949 N N . ARG A 1 104 ? 0.471 63.823 109.577 1.00 34.78 133 ARG A N 1
ATOM 950 C CA . ARG A 1 104 ? 1.068 64.704 108.585 1.00 35.65 133 ARG A CA 1
ATOM 951 C C . ARG A 1 104 ? 2.071 63.989 107.696 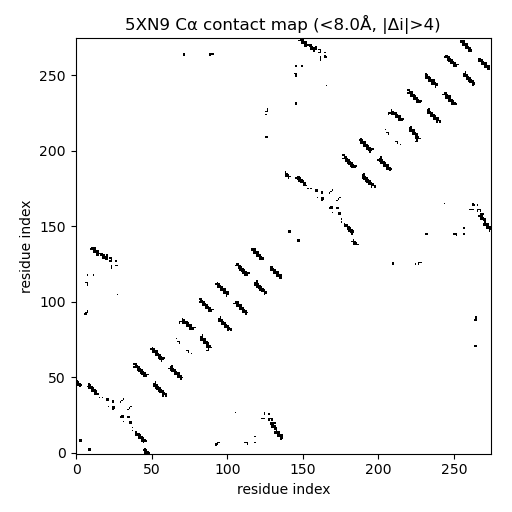1.00 34.93 133 ARG A C 1
ATOM 952 O O . ARG A 1 104 ? 2.722 64.633 106.867 1.00 37.25 133 ARG A O 1
ATOM 960 N N . ASN A 1 105 ? 2.213 62.677 107.849 1.00 34.38 134 ASN A N 1
ATOM 961 C CA . ASN A 1 105 ? 3.187 61.905 107.084 1.00 34.05 134 ASN A CA 1
ATOM 962 C C . ASN A 1 105 ? 4.587 62.517 107.180 1.00 33.24 134 ASN A C 1
ATOM 963 O O . ASN A 1 105 ? 5.282 62.715 106.179 1.00 35.06 134 ASN A O 1
ATOM 968 N N . LYS A 1 106 ? 4.998 62.840 108.405 1.00 28.67 135 LYS A N 1
ATOM 969 C CA . LYS A 1 106 ? 6.328 63.380 108.648 1.00 29.20 135 LYS A CA 1
ATOM 970 C C . LYS A 1 106 ? 7.126 62.448 109.551 1.00 25.74 135 LYS A C 1
ATOM 971 O O . LYS A 1 106 ? 6.584 61.835 110.484 1.00 26.15 135 LYS A O 1
ATOM 977 N N . VAL A 1 107 ? 8.417 62.342 109.249 1.00 24.06 136 VAL A N 1
ATOM 978 C CA . VAL A 1 107 ? 9.396 61.678 110.097 1.00 21.85 136 VAL A CA 1
ATOM 979 C C . VAL A 1 107 ? 10.460 62.709 110.437 1.00 22.21 136 VAL A C 1
ATOM 980 O O . VAL A 1 107 ? 11.008 63.356 109.537 1.00 26.57 136 VAL A O 1
ATOM 984 N N . ILE A 1 108 ? 10.737 62.874 111.728 1.00 23.34 137 ILE A N 1
ATOM 985 C CA . ILE A 1 108 ? 11.665 63.885 112.221 1.00 21.82 137 ILE A CA 1
ATOM 986 C C . ILE A 1 108 ? 12.794 63.189 112.965 1.00 19.77 137 ILE A C 1
ATOM 987 O O . ILE A 1 108 ? 12.556 62.249 113.733 1.00 21.75 137 ILE A O 1
ATOM 992 N N A HIS A 1 109 ? 14.022 63.636 112.713 0.66 21.51 138 HIS A N 1
ATOM 993 N N B HIS A 1 109 ? 14.018 63.686 112.786 0.34 20.45 138 HIS A N 1
ATOM 994 C CA A HIS A 1 109 ? 15.190 63.205 113.469 0.66 20.65 138 HIS A CA 1
ATOM 995 C CA B HIS A 1 109 ? 15.192 63.163 113.479 0.34 19.41 138 HIS A CA 1
ATOM 996 C C A HIS A 1 109 ? 15.598 64.317 114.420 0.66 22.05 138 HIS A C 1
ATOM 997 C C B HIS A 1 109 ? 15.772 64.236 114.385 0.34 21.23 138 HIS A C 1
ATOM 998 O O A HIS A 1 109 ? 15.742 65.472 114.004 0.66 26.03 138 HIS A O 1
ATOM 999 O O B HIS A 1 109 ? 16.232 65.276 113.901 0.34 22.32 138 HIS A O 1
ATOM 1012 N N . ASP A 1 110 ? 15.780 63.969 115.689 1.00 23.15 139 ASP A N 1
ATOM 1013 C CA . ASP A 1 110 ? 16.361 64.864 116.676 1.00 28.32 139 ASP A CA 1
ATOM 1014 C C . ASP A 1 110 ? 17.664 64.239 117.146 1.00 26.67 139 ASP A C 1
ATOM 1015 O O . ASP A 1 110 ? 17.742 63.024 117.336 1.00 29.41 139 ASP A O 1
ATOM 1020 N N A GLU A 1 111 ? 18.681 65.066 117.379 0.49 25.62 140 GLU A N 1
ATOM 1021 N N B GLU A 1 111 ? 18.695 65.054 117.286 0.51 25.36 140 GLU A N 1
ATOM 1022 C CA A GLU A 1 111 ? 19.983 64.561 117.810 0.49 26.41 140 GLU A CA 1
ATOM 1023 C CA B GLU A 1 111 ? 19.948 64.582 117.850 0.51 25.40 140 GLU A CA 1
ATOM 1024 C C A GLU A 1 111 ? 20.590 65.518 118.830 0.49 24.75 140 GLU A C 1
ATOM 1025 C C B GLU A 1 111 ? 20.386 65.548 118.935 0.51 24.15 140 GLU A C 1
ATOM 1026 O O A GLU A 1 111 ? 20.742 66.710 118.548 0.49 24.87 140 GLU A O 1
ATOM 1027 O O B GLU A 1 111 ? 20.203 66.762 118.812 0.51 24.23 140 GLU A O 1
ATOM 1038 N N . TYR A 1 112 ? 20.937 64.997 120.009 1.00 23.72 141 TYR A N 1
ATOM 1039 C CA . TYR A 1 112 ? 21.486 65.778 121.113 1.00 24.87 141 TYR A CA 1
ATOM 1040 C C . TYR A 1 112 ? 22.949 65.391 121.270 1.00 27.61 141 TYR A C 1
ATOM 1041 O O . TYR A 1 112 ? 23.254 64.250 121.631 1.00 29.64 141 TYR A O 1
ATOM 1050 N N . LYS A 1 113 ? 23.850 66.339 121.014 1.00 28.15 142 LYS A N 1
ATOM 1051 C CA . LYS A 1 113 ? 25.282 66.074 120.990 1.00 32.30 142 LYS A CA 1
ATOM 1052 C C . LYS A 1 113 ? 25.974 67.082 121.895 1.00 30.75 142 LYS A C 1
ATOM 1053 O O . LYS A 1 113 ? 25.909 68.292 121.646 1.00 32.77 142 LYS A O 1
ATOM 1059 N N . VAL A 1 114 ? 26.636 66.588 122.938 1.00 33.93 143 VAL A N 1
ATOM 1060 C CA . VAL A 1 114 ? 27.234 67.437 123.960 1.00 37.90 143 VAL A CA 1
ATOM 1061 C C . VAL A 1 114 ? 28.721 67.554 123.661 1.00 45.06 143 VAL A C 1
ATOM 1062 O O . VAL A 1 114 ? 29.459 66.567 123.732 1.00 46.16 143 VAL A O 1
ATOM 1066 N N . ASN A 1 115 ? 29.156 68.763 123.313 1.00 52.23 144 ASN A N 1
ATOM 1067 C CA . ASN A 1 115 ? 30.548 69.050 122.996 1.00 63.77 144 ASN A CA 1
ATOM 1068 C C . ASN A 1 115 ? 31.358 69.405 124.234 1.00 66.28 144 ASN A C 1
ATOM 1069 O O . ASN A 1 115 ? 32.522 69.800 124.108 1.00 69.68 144 ASN A O 1
ATOM 1074 N N . GLY A 1 116 ? 30.775 69.257 125.421 1.00 68.04 145 GLY A N 1
ATOM 1075 C CA . GLY A 1 116 ? 31.374 69.752 126.643 1.00 69.78 145 GLY A CA 1
ATOM 1076 C C . GLY A 1 116 ? 30.818 71.122 126.966 1.00 73.40 145 GLY A C 1
ATOM 1077 O O . GLY A 1 116 ? 30.928 72.039 126.147 1.00 75.45 145 GLY A O 1
ATOM 1078 N N . ASP A 1 117 ? 30.183 71.263 128.136 1.00 73.84 146 ASP A N 1
ATOM 1079 C CA . ASP A 1 117 ? 29.545 72.505 128.575 1.00 73.49 146 ASP A CA 1
ATOM 1080 C C . ASP A 1 117 ? 28.349 72.887 127.705 1.00 60.14 146 ASP A C 1
ATOM 1081 O O . ASP A 1 117 ? 27.398 73.516 128.183 1.00 58.91 146 ASP A O 1
ATOM 1086 N N . GLU A 1 118 ? 28.383 72.507 126.431 1.00 49.70 147 GLU A N 1
ATOM 1087 C CA . GLU A 1 118 ? 27.429 72.952 125.430 1.00 45.29 147 GLU A CA 1
ATOM 1088 C C . GLU A 1 118 ? 26.735 71.748 124.800 1.00 37.45 147 GLU A C 1
ATOM 1089 O O . GLU A 1 118 ? 27.322 70.672 124.658 1.00 39.37 147 GLU A O 1
ATOM 1095 N N . LEU A 1 119 ? 25.466 71.923 124.448 1.00 30.29 148 LEU A N 1
ATOM 1096 C CA . LEU A 1 119 ? 24.699 70.880 123.781 1.00 27.99 148 LEU A CA 1
ATOM 1097 C C . LEU A 1 119 ? 24.258 71.399 122.422 1.00 27.93 148 LEU A C 1
ATOM 1098 O O . LEU A 1 119 ? 23.634 72.462 122.332 1.00 28.48 148 LEU A O 1
ATOM 1103 N N A GLU A 1 120 ? 24.596 70.663 121.369 0.25 27.10 149 GLU A N 1
ATOM 1104 N N B GLU A 1 120 ? 24.556 70.633 121.377 0.75 30.04 149 GLU A N 1
ATOM 1105 C CA A GLU A 1 120 ? 24.136 70.973 120.023 0.25 25.02 149 GLU A CA 1
ATOM 1106 C CA B GLU A 1 120 ? 24.152 70.956 120.015 0.75 30.86 149 GLU A CA 1
ATOM 1107 C C A GLU A 1 120 ? 22.960 70.065 119.696 0.25 25.16 149 GLU A C 1
ATOM 1108 C C B GLU A 1 120 ? 22.976 70.058 119.644 0.75 28.48 149 GLU A C 1
ATOM 1109 O O A GLU A 1 120 ? 23.075 68.838 119.787 0.25 24.39 149 GLU A O 1
ATOM 1110 O O B GLU A 1 120 ? 23.100 68.830 119.678 0.75 27.30 149 GLU A O 1
ATOM 1121 N N . LYS A 1 121 ? 21.834 70.663 119.323 1.00 24.71 150 LYS A N 1
ATOM 1122 C CA . LYS A 1 121 ? 20.661 69.916 118.893 1.00 25.37 150 LYS A CA 1
ATOM 1123 C C . LYS A 1 121 ? 20.504 70.064 117.390 1.00 26.05 150 LYS A C 1
ATOM 1124 O O . LYS A 1 121 ? 20.525 71.181 116.862 1.00 28.14 150 LYS A O 1
ATOM 1130 N N . THR A 1 122 ? 20.371 68.937 116.706 1.00 25.80 151 THR A N 1
ATOM 1131 C CA . THR A 1 122 ? 20.171 68.912 115.267 1.00 27.47 151 THR A CA 1
ATOM 1132 C C . THR A 1 122 ? 18.767 68.403 114.989 1.00 26.14 151 THR A C 1
ATOM 1133 O O . THR A 1 122 ? 18.328 67.418 115.590 1.00 26.05 151 THR A O 1
ATOM 1137 N N . TYR A 1 123 ? 18.066 69.086 114.094 1.00 28.34 152 TYR A N 1
ATOM 1138 C CA . TYR A 1 123 ? 16.693 68.771 113.736 1.00 28.63 152 TYR A CA 1
ATOM 1139 C C . TYR A 1 123 ? 16.703 68.487 112.247 1.00 26.82 152 TYR A C 1
ATOM 1140 O O . TYR A 1 123 ? 17.215 69.299 111.472 1.00 31.10 152 TYR A O 1
ATOM 1149 N N . LYS A 1 124 ? 16.156 67.350 111.838 1.00 25.47 153 LYS A N 1
ATOM 1150 C CA . LYS A 1 124 ? 16.132 67.019 110.419 1.00 26.67 153 LYS A CA 1
ATOM 1151 C C . LYS A 1 124 ? 14.759 66.505 110.033 1.00 26.69 153 LYS A C 1
ATOM 1152 O O . LYS A 1 124 ? 14.171 65.684 110.743 1.00 27.18 153 LYS A O 1
ATOM 1158 N N . VAL A 1 125 ? 14.264 66.963 108.886 1.00 28.76 154 VAL A N 1
ATOM 1159 C CA . VAL A 1 125 ? 13.072 66.379 108.289 1.00 31.45 154 VAL A CA 1
ATOM 1160 C C . VAL A 1 125 ? 13.329 66.292 106.787 1.00 31.49 154 VAL A C 1
ATOM 1161 O O . VAL A 1 125 ? 13.534 67.315 106.128 1.00 35.64 154 VAL A O 1
ATOM 1165 N N . GLY A 1 126 ? 13.381 65.073 106.258 1.00 32.29 155 GLY A N 1
ATOM 1166 C CA . GLY A 1 126 ? 13.826 64.912 104.882 1.00 36.14 155 GLY A CA 1
ATOM 1167 C C . GLY A 1 126 ? 15.220 65.480 104.713 1.00 40.29 155 GLY A C 1
ATOM 1168 O O . GLY A 1 126 ? 16.141 65.165 105.477 1.00 40.33 155 GLY A O 1
ATOM 1169 N N A ASP A 1 127 ? 15.397 66.331 103.699 0.73 41.93 156 ASP A N 1
ATOM 1170 N N B ASP A 1 127 ? 15.351 66.378 103.736 0.27 38.78 156 ASP A N 1
ATOM 1171 C CA A ASP A 1 127 ? 16.702 66.903 103.377 0.73 44.15 156 ASP A CA 1
ATOM 1172 C CA B ASP A 1 127 ? 16.637 66.957 103.374 0.27 36.87 156 ASP A CA 1
ATOM 1173 C C A ASP A 1 127 ? 16.962 68.248 104.044 0.73 40.21 156 ASP A C 1
ATOM 1174 C C B ASP A 1 127 ? 17.055 68.087 104.305 0.27 36.78 156 ASP A C 1
ATOM 1175 O O A ASP A 1 127 ? 17.908 68.943 103.656 0.73 42.40 156 ASP A O 1
ATOM 1176 O O B ASP A 1 127 ? 18.255 68.298 104.514 0.27 35.72 156 ASP A O 1
ATOM 1185 N N A VAL A 1 128 ? 16.161 68.632 105.033 0.73 36.30 157 VAL A N 1
ATOM 1186 N N B VAL A 1 128 ? 16.100 68.825 104.856 0.27 38.20 157 VAL A N 1
ATOM 1187 C CA A VAL A 1 128 ? 16.263 69.945 105.663 0.73 36.49 157 VAL A CA 1
ATOM 1188 C CA B VAL A 1 128 ? 16.410 70.081 105.531 0.27 39.25 157 VAL A CA 1
ATOM 1189 C C A VAL A 1 128 ? 16.821 69.753 107.066 0.73 34.42 157 VAL A C 1
ATOM 1190 C C B VAL A 1 128 ? 16.823 69.815 106.973 0.27 38.49 157 VAL A C 1
ATOM 1191 O O A VAL A 1 128 ? 16.238 69.018 107.877 0.73 33.81 157 VAL A O 1
ATOM 1192 O O B VAL A 1 128 ? 16.144 69.094 107.715 0.27 39.18 157 VAL A O 1
ATOM 1199 N N . THR A 1 129 ? 17.946 70.409 107.362 1.00 36.93 158 THR A N 1
ATOM 1200 C CA . THR A 1 129 ? 18.584 70.264 108.662 1.00 36.13 158 THR A CA 1
ATOM 1201 C C . THR A 1 129 ? 18.683 71.625 109.334 1.00 34.67 158 THR A C 1
ATOM 1202 O O . THR A 1 129 ? 19.078 72.611 108.702 1.00 37.35 158 THR A O 1
ATOM 1206 N N . ALA A 1 130 ? 18.338 71.675 110.618 1.00 33.25 159 ALA A N 1
ATOM 1207 C CA . ALA A 1 130 ? 18.553 72.865 111.425 1.00 31.81 159 ALA A CA 1
ATOM 1208 C C . ALA A 1 130 ? 19.350 72.495 112.666 1.00 30.96 159 ALA A C 1
ATOM 1209 O O . ALA A 1 130 ? 19.428 71.327 113.057 1.00 29.69 159 ALA A O 1
ATOM 1211 N N . LYS A 1 131 ? 19.947 73.508 113.286 1.00 28.31 160 LYS A N 1
ATOM 1212 C CA . LYS A 1 131 ? 20.730 73.290 114.486 1.00 29.13 160 LYS A CA 1
ATOM 1213 C C . LYS A 1 131 ? 20.443 74.389 115.488 1.00 27.67 160 LYS A C 1
ATOM 1214 O O . LYS A 1 131 ? 20.154 75.535 115.126 1.00 29.48 160 LYS A O 1
ATOM 1220 N N . ARG A 1 132 ? 20.543 74.028 116.758 1.00 27.75 161 ARG A N 1
ATOM 1221 C CA . ARG A 1 132 ? 20.374 74.990 117.825 1.00 26.68 161 ARG A CA 1
ATOM 1222 C C . ARG A 1 132 ? 21.332 74.610 118.939 1.00 27.41 161 ARG A C 1
ATOM 1223 O O . ARG A 1 132 ? 21.531 73.425 119.205 1.00 26.78 161 ARG A O 1
ATOM 1231 N N . TRP A 1 133 ? 21.956 75.608 119.562 1.00 25.41 162 TRP A N 1
ATOM 1232 C CA . TRP A 1 133 ? 22.945 75.355 120.597 1.00 26.44 162 TRP A CA 1
ATOM 1233 C C . TRP A 1 133 ? 22.404 75.761 121.958 1.00 23.99 162 TRP A C 1
ATOM 1234 O O . TRP A 1 133 ? 21.745 76.800 122.092 1.00 27.69 162 TRP A O 1
ATOM 1245 N N . TYR A 1 134 ? 22.678 74.923 122.957 1.00 25.12 163 TYR A N 1
ATOM 1246 C CA . TYR A 1 134 ? 22.215 75.106 124.322 1.00 23.96 163 TYR A CA 1
ATOM 1247 C C . TYR A 1 134 ? 23.409 75.123 125.268 1.00 25.07 163 TYR A C 1
ATOM 1248 O O . TYR A 1 134 ? 24.451 74.524 124.990 1.00 28.33 163 TYR A O 1
ATOM 1257 N N . LYS A 1 135 ? 23.248 75.801 126.400 1.00 25.84 164 LYS A N 1
ATOM 1258 C CA . LYS A 1 135 ? 24.250 75.821 127.457 1.00 28.58 164 LYS A CA 1
ATOM 1259 C C . LYS A 1 135 ? 23.653 75.237 128.733 1.00 27.74 164 LYS A C 1
ATOM 1260 O O . LYS A 1 135 ? 22.439 75.209 128.913 1.00 26.78 164 LYS A O 1
ATOM 1266 N N . LYS A 1 136 ? 24.519 74.755 129.621 1.00 31.42 165 LYS A N 1
ATOM 1267 C CA . LYS A 1 136 ? 24.054 74.304 130.929 1.00 35.48 165 LYS A CA 1
ATOM 1268 C C . LYS A 1 136 ? 23.427 75.467 131.691 1.00 41.54 165 LYS A C 1
ATOM 1269 O O . LYS A 1 136 ? 23.932 76.593 131.664 1.00 42.44 165 LYS A O 1
ATOM 1275 N N . SER A 1 137 ? 22.320 75.192 132.377 1.00 45.20 166 SER A N 1
ATOM 1276 C CA . SER A 1 137 ? 21.599 76.254 133.067 1.00 54.54 166 SER A CA 1
ATOM 1277 C C . SER A 1 137 ? 22.351 76.726 134.308 1.00 68.43 166 SER A C 1
ATOM 1278 O O . SER A 1 137 ? 22.998 75.943 135.008 1.00 70.06 166 SER A O 1
ATOM 1281 N N . SER A 1 138 ? 22.236 78.028 134.576 1.00 78.59 167 SER A N 1
ATOM 1282 C CA . SER A 1 138 ? 22.925 78.719 135.673 1.00 86.22 167 SER A CA 1
ATOM 1283 C C . SER A 1 138 ? 24.449 78.579 135.626 1.00 92.74 167 SER A C 1
ATOM 1284 O O . SER A 1 138 ? 25.152 79.546 135.335 1.00 94.74 167 SER A O 1
ATOM 1288 N N . SER B 1 1 ? 20.069 56.682 80.087 1.00 25.10 30 SER B N 1
ATOM 1289 C CA . SER B 1 1 ? 20.855 56.284 81.267 1.00 23.25 30 SER B CA 1
ATOM 1290 C C . SER B 1 1 ? 22.163 57.044 81.393 1.00 24.91 30 SER B C 1
ATOM 1291 O O . SER B 1 1 ? 22.845 57.282 80.393 1.00 28.73 30 SER B O 1
ATOM 1294 N N . GLU B 1 2 ? 22.532 57.374 82.631 1.00 24.62 31 GLU B N 1
ATOM 1295 C CA . GLU B 1 2 ? 23.821 57.977 82.944 1.00 24.72 31 GLU B CA 1
ATOM 1296 C C . GLU B 1 2 ? 24.430 57.188 84.091 1.00 23.13 31 GLU B C 1
ATOM 1297 O O . GLU B 1 2 ? 23.746 56.905 85.079 1.00 22.89 31 GLU B O 1
ATOM 1303 N N . TRP B 1 3 ? 25.704 56.832 83.965 1.00 25.36 32 TRP B N 1
ATOM 1304 C CA . TRP B 1 3 ? 26.373 56.0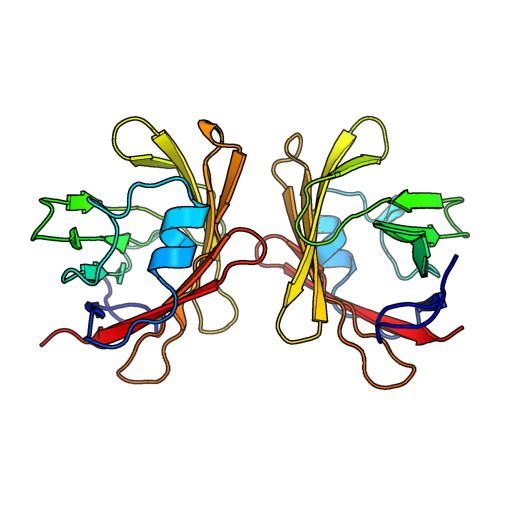38 84.984 1.00 28.39 32 TRP B CA 1
ATOM 1305 C C . TRP B 1 3 ? 27.391 56.821 85.790 1.00 29.93 32 TRP B C 1
ATOM 1306 O O . TRP B 1 3 ? 27.960 56.275 86.740 1.00 33.97 32 TRP B O 1
ATOM 1317 N N . THR B 1 4 ? 27.636 58.078 85.447 1.00 29.21 33 THR B N 1
ATOM 1318 C CA . THR B 1 4 ? 28.548 58.912 86.210 1.00 31.80 33 THR B CA 1
ATOM 1319 C C . THR B 1 4 ? 27.813 60.145 86.714 1.00 29.15 33 THR B C 1
ATOM 1320 O O . THR B 1 4 ? 26.714 60.474 86.254 1.00 28.82 33 THR B O 1
ATOM 1324 N N . GLY B 1 5 ? 28.425 60.814 87.687 1.00 26.64 34 GLY B N 1
ATOM 1325 C CA . GLY B 1 5 ? 27.879 62.064 88.171 1.00 25.82 34 GLY B CA 1
ATOM 1326 C C . GLY B 1 5 ? 27.905 62.173 89.676 1.00 23.74 34 GLY B C 1
ATOM 1327 O O . GLY B 1 5 ? 28.027 63.275 90.223 1.00 28.11 34 GLY B O 1
ATOM 1328 N N . LYS B 1 6 ? 27.785 61.034 90.354 1.00 21.00 35 LYS B N 1
ATOM 1329 C CA . LYS B 1 6 ? 27.883 60.956 91.802 1.00 20.18 35 LYS B CA 1
ATOM 1330 C C . LYS B 1 6 ? 28.809 59.809 92.166 1.00 18.89 35 LYS B C 1
ATOM 1331 O O . LYS B 1 6 ? 28.838 58.774 91.486 1.00 21.40 35 LYS B O 1
ATOM 1337 N N . SER B 1 7 ? 29.522 59.977 93.282 1.00 19.51 36 SER B N 1
ATOM 1338 C CA . SER B 1 7 ? 30.484 58.965 93.707 1.00 19.70 36 SER B CA 1
ATOM 1339 C C . SER B 1 7 ? 29.810 57.642 94.031 1.00 18.66 36 SER B C 1
ATOM 1340 O O . SER B 1 7 ? 30.438 56.585 93.910 1.00 21.73 36 SER B O 1
ATOM 1343 N N . TRP B 1 8 ? 28.545 57.676 94.443 1.00 18.71 37 TRP B N 1
ATOM 1344 C CA . TRP B 1 8 ? 27.831 56.466 94.821 1.00 19.16 37 TRP B CA 1
ATOM 1345 C C . TRP B 1 8 ? 27.155 55.768 93.648 1.00 19.37 37 TRP B C 1
ATOM 1346 O O . TRP B 1 8 ? 26.632 54.660 93.823 1.00 19.43 37 TRP B O 1
ATOM 1357 N N . MET B 1 9 ? 27.151 56.376 92.464 1.00 19.08 38 MET B N 1
ATOM 1358 C CA . MET B 1 9 ? 26.671 55.678 91.281 1.00 19.46 38 MET B CA 1
ATOM 1359 C C . MET B 1 9 ? 27.688 54.624 90.853 1.00 20.78 38 MET B C 1
ATOM 1360 O O . MET B 1 9 ? 28.886 54.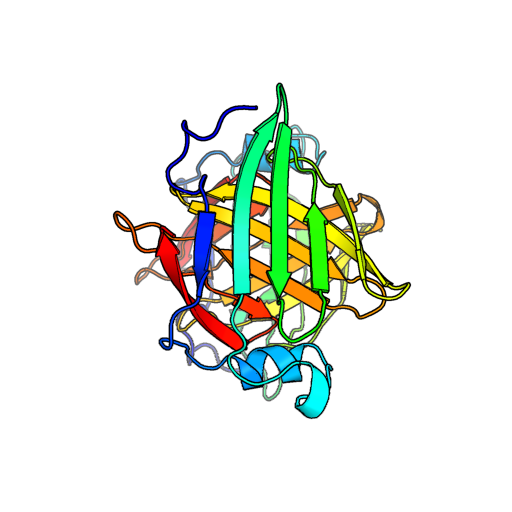709 91.160 1.00 24.48 38 MET B O 1
ATOM 1365 N N . GLY B 1 10 ? 27.198 53.621 90.140 1.00 21.53 39 GLY B N 1
ATOM 1366 C CA . GLY B 1 10 ? 28.047 52.581 89.608 1.00 22.13 39 GLY B CA 1
ATOM 1367 C C . GLY B 1 10 ? 27.575 51.200 90.009 1.00 20.87 39 GLY B C 1
ATOM 1368 O O . GLY B 1 10 ? 26.457 51.008 90.501 1.00 22.12 39 GLY B O 1
ATOM 1369 N N . LYS B 1 11 ? 28.432 50.212 89.772 1.00 22.49 40 LYS B N 1
ATOM 1370 C CA . LYS B 1 11 ? 28.135 48.815 90.062 1.00 24.64 40 LYS B CA 1
ATOM 1371 C C . LYS B 1 11 ? 29.047 48.367 91.194 1.00 23.86 40 LYS B C 1
ATOM 1372 O O . LYS B 1 11 ? 30.274 48.364 91.041 1.00 27.94 40 LYS B O 1
ATOM 1378 N N . TRP B 1 12 ? 28.447 48.008 92.325 1.00 23.11 41 TRP B N 1
ATOM 1379 C CA . TRP B 1 12 ? 29.164 47.666 93.546 1.00 21.57 41 TRP B CA 1
ATOM 1380 C C . TRP B 1 12 ? 28.917 46.208 93.907 1.00 22.77 41 TRP B C 1
ATOM 1381 O O . TRP B 1 12 ? 27.788 45.715 93.801 1.00 25.59 41 TRP B O 1
ATOM 1392 N N . GLU B 1 13 ? 29.969 45.531 94.367 1.00 22.25 42 GLU B N 1
ATOM 1393 C CA . GLU B 1 13 ? 29.929 44.113 94.696 1.00 23.69 42 GLU B CA 1
ATOM 1394 C C . GLU B 1 13 ? 30.407 43.912 96.130 1.00 21.40 42 GLU B C 1
ATOM 1395 O O . GLU B 1 13 ? 31.432 44.475 96.526 1.00 22.63 42 GLU B O 1
ATOM 1401 N N . SER B 1 14 ? 29.678 43.106 96.902 1.00 21.37 43 SER B N 1
ATOM 1402 C CA . SER B 1 14 ? 30.032 42.902 98.304 1.00 20.57 43 SER B CA 1
ATOM 1403 C C . SER B 1 14 ? 31.357 42.151 98.431 1.00 20.89 43 SER B C 1
ATOM 1404 O O . SER B 1 14 ? 31.760 41.396 97.539 1.00 24.25 43 SER B O 1
ATOM 1407 N N . THR B 1 15 ? 32.046 42.383 99.545 1.00 21.71 44 THR B N 1
ATOM 1408 C CA . THR B 1 15 ? 33.305 41.721 99.871 1.00 21.71 44 THR B CA 1
ATOM 1409 C C . THR B 1 15 ? 33.125 40.862 101.120 1.00 22.93 44 THR B C 1
ATOM 1410 O O . THR B 1 15 ? 32.034 40.764 101.683 1.00 23.39 44 THR B O 1
ATOM 1414 N N . ASP B 1 16 ? 34.211 40.224 101.557 1.00 23.57 45 ASP B N 1
ATOM 1415 C CA . ASP B 1 16 ? 34.145 39.438 102.783 1.00 23.16 45 ASP B CA 1
ATOM 1416 C C . ASP B 1 16 ? 34.124 40.300 104.034 1.00 22.09 45 ASP B C 1
ATOM 1417 O O . ASP B 1 16 ? 33.925 39.761 105.131 1.00 25.02 45 ASP B O 1
ATOM 1422 N N . ARG B 1 17 ? 34.336 41.606 103.909 1.00 19.72 46 ARG B N 1
ATOM 1423 C CA . ARG B 1 17 ? 34.403 42.470 105.079 1.00 19.61 46 ARG B CA 1
ATOM 1424 C C . ARG B 1 17 ? 32.991 42.853 105.509 1.00 19.83 46 ARG B C 1
ATOM 1425 O O . ARG B 1 17 ? 32.236 43.466 104.746 1.00 20.01 46 ARG B O 1
ATOM 1433 N N . ILE B 1 18 ? 32.640 42.498 106.740 1.00 19.91 47 ILE B N 1
ATOM 1434 C CA . ILE B 1 18 ? 31.266 42.595 107.208 1.00 19.90 47 ILE B CA 1
ATOM 1435 C C . ILE B 1 18 ? 31.325 42.656 108.724 1.00 21.09 47 ILE B C 1
ATOM 1436 O O . ILE B 1 18 ? 32.174 42.019 109.351 1.00 26.69 47 ILE B O 1
ATOM 1441 N N A GLU B 1 19 ? 30.431 43.440 109.317 0.44 19.83 48 GLU B N 1
ATOM 1442 N N B GLU B 1 19 ? 30.404 43.412 109.312 0.56 19.61 48 GLU B N 1
ATOM 1443 C CA A GLU B 1 19 ? 30.427 43.614 110.766 0.44 20.93 48 GLU B CA 1
ATOM 1444 C CA B GLU B 1 19 ? 30.396 43.657 110.747 0.56 20.77 48 GLU B CA 1
ATOM 1445 C C A GLU B 1 19 ? 28.996 43.636 111.274 0.44 19.54 48 GLU B C 1
ATOM 1446 C C B GLU B 1 19 ? 28.958 43.616 111.238 0.56 18.28 48 GLU B C 1
ATOM 1447 O O A GLU B 1 19 ? 28.218 44.519 110.906 0.44 20.73 48 GLU B O 1
ATOM 1448 O O B GLU B 1 19 ? 28.133 44.430 110.815 0.56 19.36 48 GLU B O 1
ATOM 1459 N N . ASN B 1 20 ? 28.655 42.661 112.119 1.00 20.91 49 ASN B N 1
ATOM 1460 C CA . ASN B 1 20 ? 27.415 42.640 112.890 1.00 21.12 49 ASN B CA 1
ATOM 1461 C C . ASN B 1 20 ? 26.159 42.456 112.048 1.00 20.90 49 ASN B C 1
ATOM 1462 O O . ASN B 1 20 ? 25.058 42.831 112.480 1.00 22.38 49 ASN B O 1
ATOM 1467 N N . PHE B 1 21 ? 26.280 41.870 110.859 1.00 21.59 50 PHE B N 1
ATOM 1468 C CA . PHE B 1 21 ? 25.130 41.837 109.965 1.00 23.23 50 PHE B CA 1
ATOM 1469 C C . PHE B 1 21 ? 24.058 40.863 110.445 1.00 23.38 50 PHE B C 1
ATOM 1470 O O . PHE B 1 21 ? 22.863 41.133 110.282 1.00 23.34 50 PHE B O 1
ATOM 1478 N N . ASP B 1 22 ? 24.447 39.749 111.076 1.00 25.33 51 ASP B N 1
ATOM 1479 C CA . ASP B 1 22 ? 23.434 38.827 111.588 1.00 26.83 51 ASP B CA 1
ATOM 1480 C C . ASP B 1 22 ? 22.591 39.475 112.684 1.00 27.04 51 ASP B C 1
ATOM 1481 O O . ASP B 1 22 ? 21.378 39.243 112.765 1.00 28.50 51 ASP B O 1
ATOM 1486 N N . ALA B 1 23 ? 23.213 40.292 113.539 1.00 25.53 52 ALA B N 1
ATOM 1487 C CA . ALA B 1 23 ? 22.443 41.005 114.556 1.00 26.57 52 ALA B CA 1
ATOM 1488 C C . ALA B 1 23 ? 21.451 41.965 113.914 1.00 24.25 52 ALA B C 1
ATOM 1489 O O . ALA B 1 23 ? 20.323 42.125 114.396 1.00 25.40 52 ALA B O 1
ATOM 1491 N N . PHE B 1 24 ? 21.857 42.610 112.821 1.00 23.50 53 PHE B N 1
ATOM 1492 C CA . PHE B 1 24 ? 20.957 43.488 112.082 1.00 21.40 53 PHE B CA 1
ATOM 1493 C C . PHE B 1 24 ? 19.764 42.713 111.524 1.00 20.31 53 PHE B C 1
ATOM 1494 O O . PHE B 1 24 ? 18.611 43.121 111.693 1.00 21.44 53 PHE B O 1
ATOM 1502 N N . ILE B 1 25 ? 20.024 41.578 110.872 1.00 23.60 54 ILE B N 1
ATOM 1503 C CA . ILE B 1 25 ? 18.948 40.754 110.325 1.00 24.28 54 ILE B CA 1
ATOM 1504 C C . ILE B 1 25 ? 18.006 40.289 111.430 1.00 23.59 54 ILE B C 1
ATOM 1505 O O . ILE B 1 25 ? 16.775 40.334 111.285 1.00 25.27 54 ILE B O 1
ATOM 1510 N N . SER B 1 26 ? 18.562 39.826 112.551 1.00 25.15 55 SER B N 1
ATOM 1511 C CA . SER B 1 26 ? 17.713 39.378 113.651 1.00 26.29 55 SER B CA 1
ATOM 1512 C C . SER B 1 26 ? 16.889 40.527 114.211 1.00 25.84 55 SER B C 1
ATOM 1513 O O . SER B 1 26 ? 15.727 40.339 114.582 1.00 27.76 55 SER B O 1
ATOM 1516 N N . ALA B 1 27 ? 17.469 41.731 114.258 1.00 25.97 56 ALA B N 1
ATOM 1517 C CA . ALA B 1 27 ? 16.736 42.893 114.737 1.00 25.41 56 ALA B CA 1
ATOM 1518 C C . ALA B 1 27 ? 15.607 43.293 113.797 1.00 26.20 56 ALA B C 1
ATOM 1519 O O . ALA B 1 27 ? 14.692 44.004 114.220 1.00 28.54 56 ALA B O 1
ATOM 1521 N N . LEU B 1 28 ? 15.650 42.859 112.538 1.00 24.79 57 LEU B N 1
ATOM 1522 C CA . LEU B 1 28 ? 14.526 43.051 111.633 1.00 24.95 57 LEU B CA 1
ATOM 1523 C C . LEU B 1 28 ? 13.444 41.998 111.814 1.00 26.69 57 LEU B C 1
ATOM 1524 O O . LEU B 1 28 ? 12.399 42.097 111.164 1.00 28.76 57 LEU B O 1
ATOM 1529 N N . GLY B 1 29 ? 13.663 41.012 112.685 1.00 26.95 58 GLY B N 1
ATOM 1530 C CA . GLY B 1 29 ? 12.714 39.934 112.863 1.00 27.81 58 GLY B CA 1
ATOM 1531 C C . GLY B 1 29 ? 12.739 38.899 111.766 1.00 30.20 58 GLY B C 1
ATOM 1532 O O . GLY B 1 29 ? 11.764 38.160 111.600 1.00 31.81 58 GLY B O 1
ATOM 1533 N N . LEU B 1 30 ? 13.831 38.816 111.016 1.00 29.51 59 LEU B N 1
ATOM 1534 C CA . LEU B 1 30 ? 13.943 37.912 109.889 1.00 31.52 59 LEU B CA 1
ATOM 1535 C C . LEU B 1 30 ? 14.755 36.681 110.266 1.00 33.46 59 LEU B C 1
ATOM 1536 O O . LEU B 1 30 ? 15.694 36.767 111.067 1.00 32.96 59 LEU B O 1
ATOM 1541 N N . PRO B 1 31 ? 14.419 35.530 109.683 1.00 37.29 60 PRO B N 1
ATOM 1542 C CA . PRO B 1 31 ? 15.124 34.287 110.032 1.00 39.20 60 PRO B CA 1
ATOM 1543 C C . PRO B 1 31 ? 16.543 34.280 109.485 1.00 41.77 60 PRO B C 1
ATOM 1544 O O . PRO B 1 31 ? 16.773 34.538 108.300 1.00 43.69 60 PRO B O 1
ATOM 1548 N N . LEU B 1 32 ? 17.500 33.973 110.364 1.00 42.90 61 LEU B N 1
ATOM 1549 C CA . LEU B 1 32 ? 18.894 33.923 109.937 1.00 46.91 61 LEU B CA 1
ATOM 1550 C C . LEU B 1 32 ? 19.122 32.835 108.897 1.00 56.06 61 LEU B C 1
ATOM 1551 O O . LEU B 1 32 ? 19.958 32.999 108.003 1.00 56.94 61 LEU B O 1
ATOM 1556 N N . GLU B 1 33 ? 18.378 31.729 108.987 1.00 63.81 62 GLU B N 1
ATOM 1557 C CA . GLU B 1 33 ? 18.582 30.624 108.057 1.00 73.35 62 GLU B CA 1
ATOM 1558 C C . GLU B 1 33 ? 18.290 31.030 106.618 1.00 72.67 62 GLU B C 1
ATOM 1559 O O . GLU B 1 33 ? 18.853 30.447 105.685 1.00 72.38 62 GLU B O 1
ATOM 1565 N N . GLN B 1 34 ? 17.426 32.024 106.414 1.00 72.20 63 GLN B N 1
ATOM 1566 C CA . GLN B 1 34 ? 17.091 32.491 105.075 1.00 73.19 63 GLN B CA 1
ATOM 1567 C C . GLN B 1 34 ? 17.719 33.825 104.705 1.00 69.80 63 GLN B C 1
ATOM 1568 O O . GLN B 1 34 ? 17.958 34.066 103.520 1.00 69.59 63 GLN B O 1
ATOM 1574 N N . TYR B 1 35 ? 17.997 34.694 105.677 1.00 66.69 64 TYR B N 1
ATOM 1575 C CA . TYR B 1 35 ? 18.484 36.036 105.391 1.00 64.03 64 TYR B CA 1
ATOM 1576 C C . TYR B 1 35 ? 19.866 36.332 105.959 1.00 62.92 64 TYR B C 1
ATOM 1577 O O . TYR B 1 35 ? 20.407 37.410 105.689 1.00 63.91 64 TYR B O 1
ATOM 1586 N N . GLY B 1 36 ? 20.453 35.419 106.726 1.00 60.08 65 GLY B N 1
ATOM 1587 C CA . GLY B 1 36 ? 21.715 35.675 107.383 1.00 56.58 65 GLY B CA 1
ATOM 1588 C C . GLY B 1 36 ? 22.911 35.411 106.487 1.00 54.00 65 GLY B C 1
ATOM 1589 O O . GLY B 1 36 ? 22.799 35.168 105.284 1.00 56.94 65 GLY B O 1
ATOM 1590 N N . GLY B 1 37 ? 24.088 35.472 107.105 1.00 46.60 66 GLY B N 1
ATOM 1591 C CA . GLY B 1 37 ? 25.322 35.178 106.415 1.00 40.56 66 GLY B CA 1
ATOM 1592 C C . GLY B 1 37 ? 25.846 36.353 105.612 1.00 37.17 66 GLY B C 1
ATOM 1593 O O . GLY B 1 37 ? 25.450 37.506 105.781 1.00 39.04 66 GLY B O 1
ATOM 1594 N N . ASN B 1 38 ? 26.779 36.037 104.721 1.00 32.44 67 ASN B N 1
ATOM 1595 C CA . ASN B 1 38 ? 27.391 37.032 103.843 1.00 30.52 67 ASN B CA 1
ATOM 1596 C C . ASN B 1 38 ? 27.251 36.513 102.414 1.00 34.87 67 ASN B C 1
ATOM 1597 O O . ASN B 1 38 ? 28.184 35.940 101.851 1.00 40.85 67 ASN B O 1
ATOM 1602 N N . HIS B 1 39 ? 26.076 36.700 101.830 1.00 34.07 68 HIS B N 1
ATOM 1603 C CA . HIS B 1 39 ? 25.851 36.290 100.453 1.00 37.22 68 HIS B CA 1
ATOM 1604 C C . HIS B 1 39 ? 26.231 37.416 99.504 1.00 32.53 68 HIS B C 1
ATOM 1605 O O . HIS B 1 39 ? 25.997 38.594 99.793 1.00 31.72 68 HIS B O 1
ATOM 1612 N N . LYS B 1 40 ? 26.836 37.037 98.378 1.00 32.56 69 LYS B N 1
ATOM 1613 C CA . LYS B 1 40 ? 27.261 37.994 97.365 1.00 30.74 69 LYS B CA 1
ATOM 1614 C C . LYS B 1 40 ? 26.094 38.886 96.967 1.00 28.12 69 LYS B C 1
ATOM 1615 O O . LYS B 1 40 ? 25.050 38.401 96.520 1.00 28.89 69 LYS B O 1
ATOM 1621 N N . THR B 1 41 ? 26.272 40.190 97.156 1.00 26.53 70 THR B N 1
ATOM 1622 C CA . THR B 1 41 ? 25.229 41.179 96.935 1.00 26.07 70 THR B CA 1
ATOM 1623 C C . THR B 1 41 ? 25.774 42.251 96.009 1.00 24.99 70 THR B C 1
ATOM 1624 O O . THR B 1 41 ? 26.927 42.673 96.148 1.00 25.26 70 THR B O 1
ATOM 1628 N N . PHE B 1 42 ? 24.945 42.693 95.065 1.00 24.94 71 PHE B N 1
ATOM 1629 C CA . PHE B 1 42 ? 25.303 43.762 94.149 1.00 24.89 71 PHE B CA 1
ATOM 1630 C C . PHE B 1 42 ? 24.347 44.930 94.323 1.00 24.16 71 PHE B C 1
ATOM 1631 O O . PHE B 1 42 ? 23.135 44.737 94.470 1.00 25.98 71 PHE B O 1
ATOM 1639 N N . HIS B 1 43 ? 24.906 46.140 94.295 1.00 22.69 72 HIS B N 1
ATOM 1640 C CA . HIS B 1 43 ? 24.150 47.383 94.245 1.00 22.56 72 HIS B CA 1
ATOM 1641 C C . HIS B 1 43 ? 24.551 48.088 92.968 1.00 23.31 72 HIS B C 1
ATOM 1642 O O . HIS B 1 43 ? 25.730 48.395 92.777 1.00 25.56 72 HIS B O 1
ATOM 1649 N N . LYS B 1 44 ? 23.585 48.334 92.096 1.00 20.13 73 LYS B N 1
ATOM 1650 C CA . LYS B 1 44 ? 23.832 49.087 90.878 1.00 20.80 73 LYS B CA 1
ATOM 1651 C C . LYS B 1 44 ? 22.965 50.331 90.934 1.00 21.39 73 LYS B C 1
ATOM 1652 O O . LYS B 1 44 ? 21.741 50.227 91.066 1.00 22.69 73 LYS B O 1
ATOM 1658 N N . ILE B 1 45 ? 23.598 51.501 90.873 1.00 19.77 74 ILE B N 1
ATOM 1659 C CA . ILE B 1 45 ? 22.896 52.774 90.984 1.00 18.07 74 ILE B CA 1
ATOM 1660 C C . ILE B 1 45 ? 23.246 53.627 89.772 1.00 18.74 74 ILE B C 1
ATOM 1661 O O . ILE B 1 45 ? 24.427 53.876 89.502 1.00 20.55 74 ILE B O 1
ATOM 1666 N N . TRP B 1 46 ? 22.226 54.073 89.046 1.00 19.31 75 TRP B N 1
ATOM 1667 C CA . TRP B 1 46 ? 22.442 54.893 87.865 1.00 19.76 75 TRP B CA 1
ATOM 1668 C C . TRP B 1 46 ? 21.317 55.912 87.752 1.00 20.61 75 TRP B C 1
ATOM 1669 O O . TRP B 1 46 ? 20.321 55.855 88.475 1.00 20.58 75 TRP B O 1
ATOM 1680 N N . LYS B 1 47 ? 21.482 56.858 86.838 1.00 19.91 76 LYS B N 1
ATOM 1681 C CA . LYS B 1 47 ? 20.519 57.935 86.687 1.00 19.42 76 LYS B CA 1
ATOM 1682 C C . LYS B 1 47 ? 19.723 57.739 85.404 1.00 19.33 76 LYS B C 1
ATOM 1683 O O . LYS B 1 47 ? 20.265 57.293 84.381 1.00 21.94 76 LYS B O 1
ATOM 1689 N N . GLU B 1 48 ? 18.437 58.083 85.456 1.00 19.69 77 GLU B N 1
ATOM 1690 C CA . GLU B 1 48 ? 17.559 58.059 84.281 1.00 20.45 77 GLU B CA 1
ATOM 1691 C C . GLU B 1 48 ? 16.788 59.368 84.278 1.00 24.39 77 GLU B C 1
ATOM 1692 O O . GLU B 1 48 ? 15.837 59.525 85.052 1.00 29.22 77 GLU B O 1
ATOM 1698 N N . GLY B 1 49 ? 17.218 60.306 83.451 1.00 24.58 78 GLY B N 1
ATOM 1699 C CA . GLY B 1 49 ? 16.536 61.578 83.348 1.00 27.25 78 GLY B CA 1
ATOM 1700 C C . GLY B 1 49 ? 16.496 62.297 84.677 1.00 29.60 78 GLY B C 1
ATOM 1701 O O . GLY B 1 49 ? 17.533 62.733 85.177 1.00 33.59 78 GLY B O 1
ATOM 1702 N N . ASP B 1 50 ? 15.304 62.371 85.271 1.00 29.37 79 ASP B N 1
ATOM 1703 C CA . ASP B 1 50 ? 15.029 63.138 86.477 1.00 33.91 79 ASP B CA 1
ATOM 1704 C C . ASP B 1 50 ? 15.036 62.289 87.739 1.00 31.85 79 ASP B C 1
ATOM 1705 O O . ASP B 1 50 ? 14.635 62.774 88.804 1.00 37.58 79 ASP B O 1
ATOM 1710 N N . HIS B 1 51 ? 15.477 61.041 87.651 1.00 24.22 80 HIS B N 1
ATOM 1711 C CA . HIS B 1 51 ? 15.413 60.147 88.796 1.00 22.03 80 HIS B CA 1
ATOM 1712 C C . HIS B 1 51 ? 16.568 59.155 88.714 1.00 21.87 80 HIS B C 1
ATOM 1713 O O . HIS B 1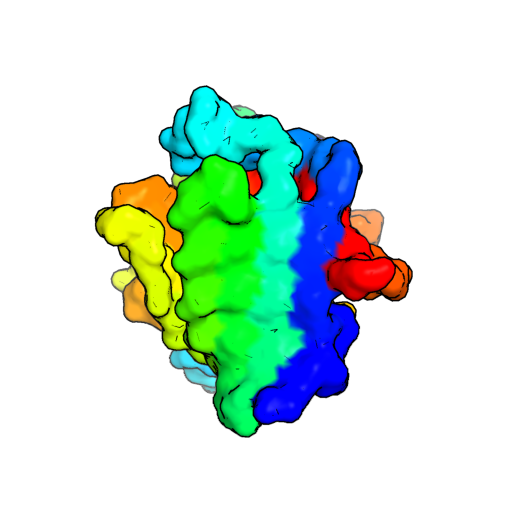 51 ? 17.341 59.147 87.751 1.00 25.14 80 HIS B O 1
ATOM 1720 N N . TYR B 1 52 ? 16.684 58.323 89.745 1.00 20.58 81 TYR B N 1
ATOM 1721 C CA . TYR B 1 52 ? 17.719 57.308 89.844 1.00 19.01 81 TYR B CA 1
ATOM 1722 C C . TYR B 1 52 ? 17.082 55.933 89.939 1.00 19.78 81 TYR B C 1
ATOM 1723 O O . TYR B 1 52 ? 15.929 55.777 90.355 1.00 20.24 81 TYR B O 1
ATOM 1732 N N . HIS B 1 53 ? 17.855 54.930 89.553 1.00 19.36 82 HIS B N 1
ATOM 1733 C CA . HIS B 1 53 ? 17.507 53.539 89.800 1.00 19.94 82 HIS B CA 1
ATOM 1734 C C . HIS B 1 53 ? 18.548 52.927 90.713 1.00 19.46 82 HIS B C 1
ATOM 1735 O O . HIS B 1 53 ? 19.745 53.224 90.601 1.00 20.29 82 HIS B O 1
ATOM 1742 N N . HIS B 1 54 ? 18.075 52.082 91.618 1.00 20.83 83 HIS B N 1
ATOM 1743 C CA . HIS B 1 54 ? 18.932 51.336 92.520 1.00 19.60 83 HIS B CA 1
ATOM 1744 C C . HIS B 1 54 ? 18.502 49.882 92.410 1.00 21.32 83 HIS B C 1
ATOM 1745 O O . HIS B 1 54 ? 17.405 49.516 92.851 1.00 22.74 83 HIS B O 1
ATOM 1752 N N . GLN B 1 55 ? 19.339 49.059 91.794 1.00 21.25 84 GLN B N 1
ATOM 1753 C CA . GLN B 1 55 ? 19.046 47.643 91.632 1.00 22.55 84 GLN B CA 1
ATOM 1754 C C . GLN B 1 55 ? 19.860 46.871 92.657 1.00 22.77 84 GLN B C 1
ATOM 1755 O O . GLN B 1 55 ? 21.091 46.985 92.696 1.00 22.71 84 GLN B O 1
ATOM 1761 N N . ILE B 1 56 ? 19.171 46.105 93.495 1.00 24.59 85 ILE B N 1
ATOM 1762 C CA . ILE B 1 56 ? 19.799 45.242 94.484 1.00 25.09 85 ILE B CA 1
ATOM 1763 C C . ILE B 1 56 ? 19.639 43.818 93.989 1.00 26.49 85 ILE B C 1
ATOM 1764 O O . ILE B 1 56 ? 18.532 43.407 93.626 1.00 27.65 85 ILE B O 1
ATOM 1769 N N . SER B 1 57 ? 20.730 43.066 93.958 1.00 27.03 86 SER B N 1
ATOM 1770 C CA . SER B 1 57 ? 20.654 41.678 93.525 1.00 29.85 86 SER B CA 1
ATOM 1771 C C . SER B 1 57 ? 21.439 40.781 94.470 1.00 29.10 86 SER B C 1
ATOM 1772 O O . SER B 1 57 ? 22.539 41.131 94.906 1.00 28.01 86 SER B O 1
ATOM 1775 N N . VAL B 1 58 ? 20.859 39.630 94.793 1.00 30.92 87 VAL B N 1
ATOM 1776 C CA . VAL B 1 58 ? 21.561 38.596 95.545 1.00 31.65 87 VAL B CA 1
ATOM 1777 C C . VAL B 1 58 ? 21.401 37.305 94.751 1.00 34.12 87 VAL B C 1
ATOM 1778 O O . VAL B 1 58 ? 20.422 36.576 94.957 1.00 35.12 87 VAL B O 1
ATOM 1782 N N . PRO B 1 59 ? 22.321 37.001 93.826 1.00 38.05 88 PRO B N 1
ATOM 1783 C CA . PRO B 1 59 ? 22.113 35.848 92.929 1.00 42.25 88 PRO B CA 1
ATOM 1784 C C . PRO B 1 59 ? 21.881 34.528 93.642 1.00 45.63 88 PRO B C 1
ATOM 1785 O O . PRO B 1 59 ? 21.081 33.713 93.166 1.00 46.24 88 PRO B O 1
ATOM 1789 N N . ASP B 1 60 ? 22.555 34.289 94.772 1.00 50.65 89 ASP B N 1
ATOM 1790 C CA . ASP B 1 60 ? 22.371 33.026 95.485 1.00 56.74 89 ASP B CA 1
ATOM 1791 C C . ASP B 1 60 ? 20.924 32.823 95.911 1.00 57.32 89 ASP B C 1
ATOM 1792 O O . ASP B 1 60 ? 20.443 31.684 95.953 1.00 59.34 89 ASP B O 1
ATOM 1797 N N . LYS B 1 61 ? 20.220 33.904 96.236 1.00 55.55 90 LYS B N 1
ATOM 1798 C CA . LYS B 1 61 ? 18.828 33.843 96.651 1.00 56.25 90 LYS B CA 1
ATOM 1799 C C . LYS B 1 61 ? 17.863 34.116 95.506 1.00 58.18 90 LYS B C 1
ATOM 1800 O O . LYS B 1 61 ? 16.665 34.291 95.751 1.00 60.63 90 LYS B O 1
ATOM 1806 N N . ASN B 1 62 ? 18.355 34.158 94.265 1.00 58.01 91 ASN B N 1
ATOM 1807 C CA . ASN B 1 62 ? 17.525 34.489 93.104 1.00 61.75 91 ASN B CA 1
ATOM 1808 C C . ASN B 1 62 ? 16.781 35.807 93.303 1.00 56.66 91 ASN B C 1
ATOM 1809 O O . ASN B 1 62 ? 15.652 35.973 92.836 1.00 57.88 91 ASN B O 1
ATOM 1814 N N . TYR B 1 63 ? 17.401 36.753 94.008 1.00 50.22 92 TYR B N 1
ATOM 1815 C CA . TYR B 1 63 ? 16.736 37.993 94.383 1.00 47.53 92 TYR B CA 1
ATOM 1816 C C . TYR B 1 63 ? 17.221 39.142 93.514 1.00 44.45 92 TYR B C 1
ATOM 1817 O O . TYR B 1 63 ? 18.430 39.343 93.352 1.00 43.76 92 TYR B O 1
ATOM 1826 N N . LYS B 1 64 ? 16.273 39.921 93.001 1.00 44.13 93 LYS B N 1
ATOM 1827 C CA . LYS B 1 64 ? 16.588 41.110 92.226 1.00 43.64 93 LYS B CA 1
ATOM 1828 C C . LYS B 1 64 ? 15.445 42.095 92.416 1.00 41.68 93 LYS B C 1
ATOM 1829 O O . LYS B 1 64 ? 14.282 41.741 92.202 1.00 43.63 93 LYS B O 1
ATOM 1835 N N . ASN B 1 65 ? 15.768 43.315 92.838 1.00 36.77 94 ASN B N 1
ATOM 1836 C CA . ASN B 1 65 ? 14.752 44.340 93.033 1.00 36.94 94 ASN B CA 1
ATOM 1837 C C . ASN B 1 65 ? 15.261 45.662 92.491 1.00 33.44 94 ASN B C 1
ATOM 1838 O O . ASN B 1 65 ? 16.380 46.078 92.802 1.00 32.37 94 ASN B O 1
ATOM 1843 N N . ASP B 1 66 ? 14.425 46.326 91.705 1.00 34.06 95 ASP B N 1
ATOM 1844 C CA . ASP B 1 66 ? 14.760 47.592 91.078 1.00 34.15 95 ASP B CA 1
ATOM 1845 C C . ASP B 1 66 ? 13.950 48.678 91.767 1.00 31.12 95 ASP B C 1
ATOM 1846 O O . ASP B 1 66 ? 12.714 48.675 91.703 1.00 33.41 95 ASP B O 1
ATOM 1851 N N . VAL B 1 67 ? 14.647 49.595 92.426 1.00 27.15 96 VAL B N 1
ATOM 1852 C CA . VAL B 1 67 ? 14.043 50.696 93.155 1.00 29.38 96 VAL B CA 1
ATOM 1853 C C . VAL B 1 67 ? 14.235 51.979 92.354 1.00 26.26 96 VAL B C 1
ATOM 1854 O O . VAL B 1 67 ? 15.357 52.313 91.961 1.00 27.91 96 VAL B O 1
ATOM 1858 N N A ASN B 1 68 ? 13.140 52.682 92.093 0.50 26.53 97 ASN B N 1
ATOM 1859 N N B ASN B 1 68 ? 13.139 52.699 92.132 0.50 25.15 97 ASN B N 1
ATOM 1860 C CA A ASN B 1 68 ? 13.181 53.995 91.465 0.50 26.04 97 ASN B CA 1
ATOM 1861 C CA B ASN B 1 68 ? 13.128 54.000 91.475 0.50 23.45 97 ASN B CA 1
ATOM 1862 C C A ASN B 1 68 ? 13.118 55.051 92.557 0.50 24.41 97 ASN B C 1
ATOM 1863 C C B ASN B 1 68 ? 13.093 55.070 92.559 0.50 22.87 97 ASN B C 1
ATOM 1864 O O A ASN B 1 68 ? 12.248 54.990 93.429 0.50 26.67 97 ASN B O 1
ATOM 1865 O O B ASN B 1 68 ? 12.216 55.042 93.426 0.50 25.38 97 ASN B O 1
ATOM 1874 N N . PHE B 1 69 ? 14.026 56.021 92.511 1.00 20.89 98 PHE B N 1
ATOM 1875 C CA . PHE B 1 69 ? 14.005 57.089 93.501 1.00 20.62 98 PHE B CA 1
ATOM 1876 C C . PHE B 1 69 ? 14.336 58.451 92.911 1.00 20.47 98 PHE B C 1
ATOM 1877 O O . PHE B 1 69 ? 15.156 58.579 92.000 1.00 23.34 98 PHE B 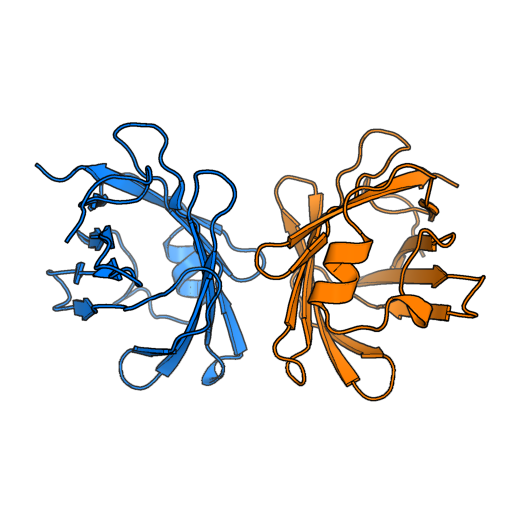O 1
ATOM 1885 N N . LYS B 1 70 ? 13.693 59.470 93.472 1.00 22.59 99 LYS B N 1
ATOM 1886 C CA . LYS B 1 70 ? 14.114 60.852 93.319 1.00 22.55 99 LYS B CA 1
ATOM 1887 C C . LYS B 1 70 ? 14.605 61.312 94.681 1.00 21.28 99 LYS B C 1
ATOM 1888 O O . LYS B 1 70 ? 13.989 60.999 95.709 1.00 20.90 99 LYS B O 1
ATOM 1894 N N . LEU B 1 71 ? 15.728 62.019 94.695 1.00 20.91 100 LEU B N 1
ATOM 1895 C CA . LEU B 1 71 ? 16.261 62.489 95.964 1.00 20.80 100 LEU B CA 1
ATOM 1896 C C . LEU B 1 71 ? 15.225 63.346 96.684 1.00 20.64 100 LEU B C 1
ATOM 1897 O O . LEU B 1 71 ? 14.566 64.197 96.081 1.00 23.75 100 LEU B O 1
ATOM 1902 N N A ASN B 1 72 ? 15.054 63.080 97.977 0.51 20.79 101 ASN B N 1
ATOM 1903 N N B ASN B 1 72 ? 15.081 63.107 97.988 0.49 20.69 101 ASN B N 1
ATOM 1904 C CA A ASN B 1 72 ? 14.182 63.808 98.897 0.51 21.59 101 ASN B CA 1
ATOM 1905 C CA B ASN B 1 72 ? 14.170 63.835 98.873 0.49 21.55 101 ASN B CA 1
ATOM 1906 C C A ASN B 1 72 ? 12.703 63.487 98.715 0.51 21.98 101 ASN B C 1
ATOM 1907 C C B ASN B 1 72 ? 12.695 63.636 98.535 0.49 23.20 101 ASN B C 1
ATOM 1908 O O A ASN B 1 72 ? 11.870 64.097 99.405 0.51 22.50 101 ASN B O 1
ATOM 1909 O O B ASN B 1 72 ? 11.859 64.466 98.917 0.49 24.89 101 ASN B O 1
ATOM 1918 N N . GLU B 1 73 ? 12.342 62.558 97.834 1.00 20.84 102 GLU B N 1
ATOM 1919 C CA . GLU B 1 73 ? 10.944 62.231 97.562 1.00 21.90 102 GLU B CA 1
ATOM 1920 C C . GLU B 1 73 ? 10.638 60.812 98.027 1.00 21.67 102 GLU B C 1
ATOM 1921 O O . GLU B 1 73 ? 11.358 59.869 97.680 1.00 21.96 102 GLU B O 1
ATOM 1927 N N . GLU B 1 74 ? 9.558 60.659 98.786 1.00 21.67 103 GLU B N 1
ATOM 1928 C CA . GLU B 1 74 ? 9.181 59.339 99.261 1.00 22.67 103 GLU B CA 1
ATOM 1929 C C . GLU B 1 74 ? 8.768 58.446 98.097 1.00 23.13 103 GLU B C 1
ATOM 1930 O O . GLU B 1 74 ? 8.054 58.874 97.182 1.00 25.83 103 GLU B O 1
ATOM 1936 N N . GLY B 1 75 ? 9.241 57.193 98.142 1.00 21.93 104 GLY B N 1
ATOM 1937 C CA . GLY B 1 75 ? 8.786 56.166 97.234 1.00 23.52 104 GLY B CA 1
ATOM 1938 C C . GLY B 1 75 ? 8.309 54.941 97.997 1.00 22.49 104 GLY B C 1
ATOM 1939 O O . GLY B 1 75 ? 8.432 54.848 99.230 1.00 22.67 104 GLY B O 1
ATOM 1940 N N . THR B 1 76 ? 7.756 53.995 97.241 1.00 25.03 105 THR B N 1
ATOM 1941 C CA . THR B 1 76 ? 7.229 52.761 97.799 1.00 27.65 105 THR B CA 1
ATOM 1942 C C . THR B 1 76 ? 7.712 51.570 96.983 1.00 30.08 105 THR B C 1
ATOM 1943 O O . THR B 1 76 ? 7.773 51.632 95.749 1.00 32.91 105 THR B O 1
ATOM 1947 N N . THR B 1 77 ? 8.048 50.478 97.672 1.00 29.87 106 THR B N 1
ATOM 1948 C CA . THR B 1 77 ? 8.309 49.203 97.014 1.00 32.43 106 THR B CA 1
ATOM 1949 C C . THR B 1 77 ? 7.694 48.085 97.850 1.00 34.89 106 THR B C 1
ATOM 1950 O O . THR B 1 77 ? 7.012 48.332 98.854 1.00 31.17 106 THR B O 1
ATOM 1954 N N . GLN B 1 78 ? 7.929 46.844 97.427 1.00 39.49 107 GLN B N 1
ATOM 1955 C CA . GLN B 1 78 ? 7.385 45.676 98.105 1.00 47.54 107 GLN B CA 1
ATOM 1956 C C . GLN B 1 78 ? 8.441 44.584 98.170 1.00 47.67 107 GLN B C 1
ATOM 1957 O O . GLN B 1 78 ? 9.236 44.418 97.242 1.00 47.58 107 GLN B O 1
ATOM 1963 N N . HIS B 1 79 ? 8.435 43.839 99.274 1.00 48.40 108 HIS B N 1
ATOM 1964 C CA . HIS B 1 79 ? 9.126 42.560 99.384 1.00 51.66 108 HIS B CA 1
ATOM 1965 C C . HIS B 1 79 ? 8.164 41.619 100.091 1.00 56.52 108 HIS B C 1
ATOM 1966 O O . HIS B 1 79 ? 7.536 42.007 101.083 1.00 53.91 108 HIS B O 1
ATOM 1973 N N . ASN B 1 80 ? 8.036 40.400 99.581 1.00 65.65 109 ASN B N 1
ATOM 1974 C CA . ASN B 1 80 ? 6.865 39.582 99.946 1.00 76.52 109 ASN B CA 1
ATOM 1975 C C . ASN B 1 80 ? 5.636 40.387 99.521 1.00 75.99 109 ASN B C 1
ATOM 1976 O O . ASN B 1 80 ? 5.647 41.012 98.453 1.00 77.57 109 ASN B O 1
ATOM 1981 N N . ASN B 1 81 ? 4.568 40.397 100.311 1.00 73.58 110 ASN B N 1
ATOM 1982 C CA . ASN B 1 81 ? 3.491 41.375 100.162 1.00 72.84 110 ASN B CA 1
ATOM 1983 C C . ASN B 1 81 ? 3.544 42.411 101.270 1.00 59.82 110 ASN B C 1
ATOM 1984 O O . ASN B 1 81 ? 2.518 42.846 101.787 1.00 60.31 110 ASN B O 1
ATOM 1989 N N . THR B 1 82 ? 4.749 42.818 101.654 1.00 48.43 111 THR B N 1
ATOM 1990 C CA . THR B 1 82 ? 4.947 43.817 102.690 1.00 39.83 111 THR B CA 1
ATOM 1991 C C . THR B 1 82 ? 5.404 45.117 102.048 1.00 34.71 111 THR B C 1
ATOM 1992 O O . THR B 1 82 ? 6.402 45.137 101.317 1.00 36.76 111 THR B O 1
ATOM 1996 N N . GLU B 1 83 ? 4.689 46.199 102.344 1.00 29.47 112 GLU B N 1
ATOM 1997 C CA . GLU B 1 83 ? 5.017 47.504 101.801 1.00 27.61 112 GLU B CA 1
ATOM 1998 C C . GLU B 1 83 ? 6.233 48.098 102.503 1.00 22.83 112 GLU B C 1
ATOM 1999 O O . GLU B 1 83 ? 6.351 48.052 103.732 1.00 24.02 112 GLU B O 1
ATOM 2005 N N . ILE B 1 84 ? 7.134 48.664 101.705 1.00 22.82 113 ILE B N 1
ATOM 2006 C CA . ILE B 1 84 ? 8.339 49.323 102.184 1.00 21.97 113 ILE B CA 1
ATOM 2007 C C . ILE B 1 84 ? 8.313 50.750 101.660 1.00 22.55 113 ILE B C 1
ATOM 2008 O O . ILE B 1 84 ? 8.219 50.971 100.443 1.00 28.42 113 ILE B O 1
ATOM 2013 N N . LYS B 1 85 ? 8.398 51.716 102.568 1.00 20.66 114 LYS B N 1
ATOM 2014 C CA . LYS B 1 85 ? 8.477 53.119 102.196 1.00 19.54 114 LYS B CA 1
ATOM 2015 C C . LYS B 1 85 ? 9.924 53.571 102.310 1.00 18.91 114 LYS B C 1
ATOM 2016 O O . LYS B 1 85 ? 10.639 53.160 103.227 1.00 22.03 114 LYS B O 1
ATOM 2022 N N . TYR B 1 86 ? 10.365 54.415 101.382 1.00 17.49 115 TYR B N 1
ATOM 2023 C CA . TYR B 1 86 ? 11.752 54.853 101.428 1.00 17.21 115 TYR B CA 1
ATOM 2024 C C . TYR B 1 86 ? 11.889 56.301 100.981 1.00 17.18 115 TYR B C 1
ATOM 2025 O O . TYR B 1 86 ? 11.059 56.843 100.241 1.00 19.17 115 TYR B O 1
ATOM 2034 N N . LYS B 1 87 ? 12.985 56.911 101.415 1.00 16.24 116 LYS B N 1
ATOM 2035 C CA . LYS B 1 87 ? 13.376 58.219 100.909 1.00 15.87 116 LYS B CA 1
ATOM 2036 C C . LYS B 1 87 ? 14.893 58.283 100.903 1.00 16.35 116 LYS B C 1
ATOM 2037 O O . LYS B 1 87 ? 15.527 58.112 101.953 1.00 16.46 116 LYS B O 1
ATOM 2043 N N . TYR B 1 88 ? 15.470 58.517 99.724 1.00 15.71 117 TYR B N 1
ATOM 2044 C CA . TYR B 1 88 ? 16.904 58.700 99.610 1.00 15.30 117 TYR B CA 1
ATOM 2045 C C . TYR B 1 88 ? 17.218 60.187 99.678 1.00 16.27 117 TYR B C 1
ATOM 2046 O O . TYR B 1 88 ? 16.509 61.010 99.094 1.00 17.63 117 TYR B O 1
ATOM 2055 N N . THR B 1 89 ? 18.290 60.523 100.385 1.00 16.29 118 THR B N 1
ATOM 2056 C CA . THR B 1 89 ? 18.774 61.892 100.469 1.00 16.34 118 THR B CA 1
ATOM 2057 C C . THR B 1 89 ? 20.286 61.868 100.372 1.00 16.89 118 THR B C 1
ATOM 2058 O O . THR B 1 89 ? 20.918 60.817 100.494 1.00 19.03 118 THR B O 1
ATOM 2062 N N . GLU B 1 90 ? 20.863 63.037 100.109 1.00 17.78 119 GLU B N 1
ATOM 2063 C CA . GLU B 1 90 ? 22.296 63.246 100.250 1.00 21.30 119 GLU B CA 1
ATOM 2064 C C . GLU B 1 90 ? 22.541 64.068 101.505 1.00 22.04 119 GLU B C 1
ATOM 2065 O O . GLU B 1 90 ? 21.924 65.122 101.694 1.00 26.62 119 GLU B O 1
ATOM 2071 N N . ASP B 1 91 ? 23.429 63.580 102.365 1.00 22.69 120 ASP B N 1
ATOM 2072 C CA . ASP B 1 91 ? 23.696 64.223 103.643 1.00 26.24 120 ASP B CA 1
ATOM 2073 C C . ASP B 1 91 ? 25.192 64.147 103.884 1.00 27.15 120 ASP B C 1
ATOM 2074 O O . ASP B 1 91 ? 25.759 63.050 103.906 1.00 26.72 120 ASP B O 1
ATOM 2079 N N . GLY B 1 92 ? 25.828 65.304 104.046 1.00 30.53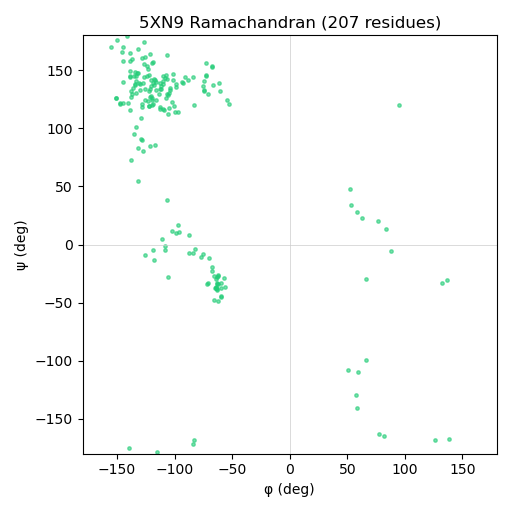 121 GLY B N 1
ATOM 2080 C CA . GLY B 1 92 ? 27.258 65.322 104.287 1.00 35.17 121 GLY B CA 1
ATOM 2081 C C . GLY B 1 92 ? 28.062 64.656 103.196 1.00 39.11 121 GLY B C 1
ATOM 2082 O O . GLY B 1 92 ? 29.144 64.123 103.466 1.00 45.00 121 GLY B O 1
ATOM 2083 N N . GLY B 1 93 ? 27.555 64.659 101.966 1.00 35.83 122 GLY B N 1
ATOM 2084 C CA . GLY B 1 93 ? 28.235 64.046 100.851 1.00 35.29 122 GLY B CA 1
ATOM 2085 C C . GLY B 1 93 ? 27.929 62.582 100.645 1.00 31.34 122 GLY B C 1
ATOM 2086 O O . GLY B 1 93 ? 28.380 62.005 99.646 1.00 34.74 122 GLY B O 1
ATOM 2087 N N . ASN B 1 94 ? 27.171 61.965 101.543 1.00 21.94 123 ASN B N 1
ATOM 2088 C CA . ASN B 1 94 ? 26.870 60.548 101.467 1.00 19.03 123 ASN B CA 1
ATOM 2089 C C . ASN B 1 94 ? 25.421 60.347 101.059 1.00 18.73 123 ASN B C 1
ATOM 2090 O O . ASN B 1 94 ? 24.537 61.109 101.455 1.00 23.93 123 ASN B O 1
ATOM 2095 N N . LEU B 1 95 ? 25.179 59.289 100.295 1.00 17.53 124 LEU B N 1
ATOM 2096 C CA . LEU B 1 95 ? 23.817 58.854 100.030 1.00 15.90 124 LEU B CA 1
ATOM 2097 C C . LEU B 1 95 ? 23.256 58.176 101.278 1.00 16.47 124 LEU B C 1
ATOM 2098 O O . LEU B 1 95 ? 23.914 57.317 101.874 1.00 18.70 124 LEU B O 1
ATOM 2103 N N . LYS B 1 96 ? 22.045 58.564 101.677 1.00 15.64 125 LYS B N 1
ATOM 2104 C CA . LYS B 1 96 ? 21.347 57.939 102.793 1.00 15.32 125 LYS B CA 1
ATOM 2105 C C . LYS B 1 96 ? 19.997 57.438 102.313 1.00 15.12 125 LYS B C 1
ATOM 2106 O O . LYS B 1 96 ? 19.363 58.069 101.462 1.00 17.85 125 LYS B O 1
ATOM 2112 N N . ALA B 1 97 ? 19.554 56.308 102.857 1.00 15.73 126 ALA B N 1
ATOM 2113 C CA . ALA B 1 97 ? 18.206 55.815 102.627 1.00 16.54 126 ALA B CA 1
ATOM 2114 C C . ALA B 1 97 ? 17.482 55.715 103.961 1.00 14.09 126 ALA B C 1
ATOM 2115 O O . ALA B 1 97 ? 17.972 55.071 104.895 1.00 17.75 126 ALA B O 1
ATOM 2117 N N . GLU B 1 98 ? 16.324 56.352 104.034 1.00 15.42 127 GLU B N 1
ATOM 2118 C CA . GLU B 1 98 ? 15.406 56.249 105.160 1.00 14.93 127 GLU B CA 1
ATOM 2119 C C . GLU B 1 98 ? 14.368 55.205 104.765 1.00 15.61 127 GLU B C 1
ATOM 2120 O O . GLU B 1 98 ? 13.610 55.421 103.816 1.00 19.43 127 GLU B O 1
ATOM 2126 N N . VAL B 1 99 ? 14.340 54.068 105.461 1.00 15.28 128 VAL B N 1
ATOM 2127 C CA . VAL B 1 99 ? 13.530 52.925 105.043 1.00 16.36 128 VAL B CA 1
ATOM 2128 C C . VAL B 1 99 ? 12.571 52.566 106.173 1.00 16.09 128 VAL B C 1
ATOM 2129 O O . VAL B 1 99 ? 13.008 52.250 107.286 1.00 20.41 128 VAL B O 1
ATOM 2133 N N . HIS B 1 100 ? 11.268 52.643 105.899 1.00 15.54 129 HIS B N 1
ATOM 2134 C CA . HIS B 1 100 ? 10.255 52.321 106.891 1.00 16.49 129 HIS B CA 1
ATOM 2135 C C . HIS B 1 100 ? 9.413 51.142 106.433 1.00 16.41 129 HIS B C 1
ATOM 2136 O O . HIS B 1 100 ? 9.014 51.051 105.264 1.00 19.10 129 HIS B O 1
ATOM 2143 N N . VAL B 1 101 ? 9.147 50.243 107.370 1.00 17.91 130 VAL B N 1
ATOM 2144 C CA . VAL B 1 101 ? 8.273 49.108 107.109 1.00 17.90 130 VAL B CA 1
ATOM 2145 C C . VAL B 1 101 ? 7.152 49.244 108.126 1.00 19.63 130 VAL B C 1
ATOM 2146 O O . VAL B 1 101 ? 7.231 48.666 109.217 1.00 19.64 130 VAL B O 1
ATOM 2150 N N . PRO B 1 102 ? 6.123 50.035 107.822 1.00 21.31 131 PRO B N 1
ATOM 2151 C CA . PRO B 1 102 ? 5.133 50.370 108.851 1.00 23.79 131 PRO B CA 1
ATOM 2152 C C . PRO B 1 102 ? 4.397 49.159 109.387 1.00 23.34 131 PRO B C 1
ATOM 2153 O O . PRO B 1 102 ? 4.053 49.129 110.574 1.00 27.47 131 PRO B O 1
ATOM 2157 N N . SER B 1 103 ? 4.150 48.147 108.555 1.00 23.83 132 SER B N 1
ATOM 2158 C CA . SER B 1 103 ? 3.415 46.986 109.041 1.00 26.13 132 SER B CA 1
ATOM 2159 C C . SER B 1 103 ? 4.236 46.157 110.014 1.00 28.72 132 SER B C 1
ATOM 2160 O O . SER B 1 103 ? 3.679 45.278 110.681 1.00 32.39 132 SER B O 1
ATOM 2163 N N . ARG B 1 104 ? 5.535 46.420 110.114 1.00 27.22 133 ARG B N 1
ATOM 2164 C CA . ARG B 1 104 ? 6.404 45.735 111.056 1.00 31.33 133 ARG B CA 1
ATOM 2165 C C . ARG B 1 104 ? 6.986 46.671 112.098 1.00 30.69 133 ARG B C 1
ATOM 2166 O O . ARG B 1 104 ? 7.809 46.223 112.907 1.00 32.88 133 ARG B O 1
ATOM 2174 N N A ASN B 1 105 ? 6.529 47.927 112.132 0.67 29.92 134 ASN B N 1
ATOM 2175 N N B ASN B 1 105 ? 6.659 47.964 112.064 0.33 28.35 134 ASN B N 1
ATOM 2176 C CA A ASN B 1 105 ? 7.122 49.009 112.924 0.67 29.94 134 ASN B CA 1
ATOM 2177 C CA B ASN B 1 105 ? 7.145 48.915 113.058 0.33 27.77 134 ASN B CA 1
ATOM 2178 C C A ASN B 1 105 ? 8.645 48.872 112.970 0.67 27.14 134 ASN B C 1
ATOM 2179 C C B ASN B 1 105 ? 8.646 49.191 112.924 0.33 26.15 134 ASN B C 1
ATOM 2180 O O A ASN B 1 105 ? 9.262 48.729 114.027 0.67 27.88 134 ASN B O 1
ATOM 2181 O O B ASN B 1 105 ? 9.269 49.715 113.855 0.33 26.17 134 ASN B O 1
ATOM 2190 N N . LYS B 1 106 ? 9.243 48.872 111.773 1.00 22.61 135 LYS B N 1
ATOM 2191 C CA . LYS B 1 106 ? 10.695 48.849 111.610 1.00 20.36 135 LYS B CA 1
ATOM 2192 C C . LYS B 1 106 ? 11.171 50.073 110.838 1.00 17.81 135 LYS B C 1
ATOM 2193 O O . LYS B 1 106 ? 10.669 50.355 109.742 1.00 19.73 135 LYS B O 1
ATOM 2199 N N . VAL B 1 107 ? 12.160 50.773 111.396 1.00 17.68 136 VAL B N 1
ATOM 2200 C CA . VAL B 1 107 ? 12.824 51.894 110.735 1.00 16.66 136 VAL B CA 1
ATOM 2201 C C . VAL B 1 107 ? 14.285 51.516 110.529 1.00 16.57 136 VAL B C 1
ATOM 2202 O O . VAL B 1 107 ? 14.980 51.154 111.489 1.00 18.58 136 VAL B O 1
ATOM 2206 N N . ILE B 1 108 ? 14.743 51.580 109.281 1.00 16.85 137 ILE B N 1
ATOM 2207 C CA . ILE B 1 108 ? 16.119 51.267 108.938 1.00 16.08 137 ILE B CA 1
ATOM 2208 C C . ILE B 1 108 ? 16.765 52.531 108.399 1.00 15.58 137 ILE B C 1
ATOM 2209 O O . ILE B 1 108 ? 16.175 53.227 107.562 1.00 17.09 137 ILE B O 1
ATOM 2214 N N . HIS B 1 109 ? 17.964 52.841 108.889 1.00 15.22 138 HIS B N 1
ATOM 2215 C CA . HIS B 1 109 ? 18.766 53.936 108.358 1.00 15.32 138 HIS B CA 1
ATOM 2216 C C . HIS B 1 109 ? 19.958 53.324 107.647 1.00 15.12 138 HIS B C 1
ATOM 2217 O O . HIS B 1 109 ? 20.788 52.669 108.280 1.00 18.50 138 HIS B O 1
ATOM 2224 N N . ASP B 1 110 ? 20.046 53.534 106.340 1.00 16.08 139 ASP B N 1
ATOM 2225 C CA . ASP B 1 110 ? 21.197 53.082 105.574 1.00 18.49 139 ASP B CA 1
ATOM 2226 C C . ASP B 1 110 ? 22.008 54.286 105.120 1.00 16.11 139 ASP B C 1
ATOM 2227 O O . ASP B 1 110 ? 21.452 55.351 104.820 1.00 17.98 139 ASP B O 1
ATOM 2232 N N . GLU B 1 111 ? 23.329 54.112 105.077 1.00 15.72 140 GLU B N 1
ATOM 2233 C CA . GLU B 1 111 ? 24.232 55.175 104.653 1.00 16.19 140 GLU B CA 1
ATOM 2234 C C . GLU B 1 111 ? 25.339 54.602 103.783 1.00 16.71 140 GLU B C 1
ATOM 2235 O O . GLU B 1 111 ? 25.908 53.555 104.103 1.00 18.37 140 GLU B O 1
ATOM 2241 N N A TYR B 1 112 ? 25.665 55.300 102.697 0.66 16.52 141 TYR B N 1
ATOM 2242 N N B TYR B 1 112 ? 25.599 55.286 102.673 0.34 16.66 141 TYR B N 1
ATOM 2243 C CA A TYR B 1 112 ? 26.657 54.849 101.720 0.66 17.56 141 TYR B CA 1
ATOM 2244 C CA B TYR B 1 112 ? 26.656 54.947 101.733 0.34 17.21 141 TYR B CA 1
ATOM 2245 C C A TYR B 1 112 ? 27.826 55.832 101.731 0.66 19.45 141 TYR B C 1
ATOM 2246 C C B TYR B 1 112 ? 27.811 55.903 101.962 0.34 18.39 141 TYR B C 1
ATOM 2247 O O A TYR B 1 112 ? 27.658 57.001 101.366 0.66 21.20 141 TYR B O 1
ATOM 2248 O O B TYR B 1 112 ? 27.619 57.121 101.958 0.34 19.35 141 TYR B O 1
ATOM 2265 N N . LYS B 1 113 ? 29.007 55.359 102.140 1.00 18.52 142 LYS B N 1
ATOM 2266 C CA . LYS B 1 113 ? 30.203 56.182 102.290 1.00 19.97 142 LYS B CA 1
ATOM 2267 C C . LYS B 1 113 ? 31.232 55.703 101.280 1.00 18.41 142 LYS B C 1
ATOM 2268 O O . LYS B 1 113 ? 31.686 54.556 101.350 1.00 21.30 142 LYS B O 1
ATOM 2274 N N . VAL B 1 114 ? 31.599 56.567 100.351 1.00 18.17 143 VAL B N 1
ATOM 2275 C CA . VAL B 1 114 ? 32.508 56.193 99.271 1.00 18.11 143 VAL B CA 1
ATOM 2276 C C . VAL B 1 114 ? 33.920 56.651 99.589 1.00 19.16 143 VAL B C 1
ATOM 2277 O O . VAL B 1 114 ? 34.141 57.787 100.037 1.00 21.13 143 VAL B O 1
ATOM 2281 N N . ASN B 1 115 ? 34.879 55.763 99.351 1.00 21.45 144 ASN B N 1
ATOM 2282 C CA . ASN B 1 115 ? 36.295 56.118 99.392 1.00 28.45 144 ASN B CA 1
ATOM 2283 C C . ASN B 1 115 ? 36.946 55.492 98.161 1.00 28.44 144 ASN B C 1
ATOM 2284 O O . ASN B 1 115 ? 37.324 54.315 98.183 1.00 29.11 144 ASN B O 1
ATOM 2289 N N . GLY B 1 116 ? 37.062 56.274 97.090 1.00 30.45 145 GLY B N 1
ATOM 2290 C CA . GLY B 1 116 ? 37.626 55.740 95.857 1.00 33.29 145 GLY B CA 1
ATOM 2291 C C . GLY B 1 116 ? 36.730 54.660 95.279 1.00 34.40 145 GLY B C 1
ATOM 2292 O O . GLY B 1 116 ? 35.526 54.860 95.080 1.00 36.23 145 GLY B O 1
ATOM 2293 N N A ASP B 1 117 ? 37.321 53.502 94.979 0.58 33.41 146 ASP B N 1
ATOM 2294 N N B ASP B 1 117 ? 37.309 53.489 95.020 0.42 33.40 146 ASP B N 1
ATOM 2295 C CA A ASP B 1 117 ? 36.583 52.380 94.416 0.58 34.24 146 ASP B CA 1
ATOM 2296 C CA B ASP B 1 117 ? 36.534 52.338 94.575 0.42 33.61 146 ASP B CA 1
ATOM 2297 C C A ASP B 1 117 ? 36.018 51.443 95.482 0.58 28.88 146 ASP B C 1
ATOM 2298 C C B ASP B 1 117 ? 35.985 51.507 95.731 0.42 28.61 146 ASP B C 1
ATOM 2299 O O A ASP B 1 117 ? 35.656 50.305 95.160 0.58 28.42 146 ASP B O 1
ATOM 2300 O O B ASP B 1 117 ? 35.496 50.396 95.501 0.42 28.56 146 ASP B O 1
ATOM 2309 N N A GLU B 1 118 ? 35.942 51.890 96.734 0.58 25.40 147 GLU B N 1
ATOM 2310 N N B GLU B 1 118 ? 36.053 52.019 96.959 0.42 24.42 147 GLU B N 1
ATOM 2311 C CA A GLU B 1 118 ? 35.368 51.111 97.822 0.58 24.17 147 GLU B CA 1
ATOM 2312 C CA B GLU B 1 118 ? 35.480 51.364 98.126 0.42 23.38 147 GLU B CA 1
ATOM 2313 C C A GLU B 1 118 ? 34.183 51.868 98.404 0.58 21.65 147 GLU B C 1
ATOM 2314 C C B GLU B 1 118 ? 34.155 52.022 98.483 0.42 18.68 147 GLU B C 1
ATOM 2315 O O A GLU B 1 118 ? 34.185 53.101 98.470 0.58 24.75 147 GLU B O 1
ATOM 2316 O O B GLU B 1 118 ? 34.031 53.253 98.470 0.42 17.95 147 GLU B O 1
ATOM 2327 N N A LEU B 1 119 ? 33.168 51.123 98.835 0.58 20.19 148 LEU B N 1
ATOM 2328 N N B LEU B 1 119 ? 33.167 51.196 98.809 0.42 17.92 148 LEU B N 1
ATOM 2329 C CA A LEU B 1 119 ? 31.956 51.707 99.394 0.58 20.17 148 LEU B CA 1
ATOM 2330 C CA B LEU B 1 119 ? 31.914 51.650 99.390 0.42 17.57 148 LEU B CA 1
ATOM 2331 C C A LEU B 1 119 ? 31.643 51.001 100.704 0.58 19.73 148 LEU B C 1
ATOM 2332 C C B LEU B 1 119 ? 31.760 50.976 100.742 0.42 17.08 148 LEU B C 1
ATOM 2333 O O A LEU B 1 119 ? 31.512 49.772 100.733 0.58 22.76 148 LEU B O 1
ATOM 2334 O O B LEU B 1 119 ? 31.878 49.749 100.844 0.42 17.15 148 LEU B O 1
ATOM 2343 N N . GLU B 1 120 ? 31.528 51.775 101.780 1.00 19.13 149 GLU B N 1
ATOM 2344 C CA . GLU B 1 120 ? 31.185 51.250 103.097 1.00 17.97 149 GLU B CA 1
ATOM 2345 C C . GLU B 1 120 ? 29.718 51.579 103.320 1.00 17.37 149 GLU B C 1
ATOM 2346 O O . GLU B 1 120 ? 29.343 52.755 103.301 1.00 20.17 149 GLU B O 1
ATOM 2352 N N A LYS B 1 121 ? 28.886 50.549 103.474 0.72 16.52 150 LYS B N 1
ATOM 2353 N N B LYS B 1 121 ? 28.894 50.557 103.524 0.28 15.81 150 LYS B N 1
ATOM 2354 C CA A LYS B 1 121 ? 27.472 50.745 103.755 0.72 18.17 150 LYS B CA 1
ATOM 2355 C CA B LYS B 1 121 ? 27.488 50.763 103.837 0.28 14.55 150 LYS B CA 1
ATOM 2356 C C A LYS B 1 121 ? 27.228 50.459 105.225 0.72 18.66 150 LYS B C 1
ATOM 2357 C C B LYS B 1 121 ? 27.260 50.486 105.313 0.28 13.25 150 LYS B C 1
ATOM 2358 O O A LYS B 1 121 ? 27.680 49.435 105.742 0.72 22.14 150 LYS B O 1
ATOM 2359 O O B LYS B 1 121 ? 27.690 49.449 105.825 0.28 14.63 150 LYS B O 1
ATOM 2370 N N A THR B 1 122 ? 26.534 51.369 105.894 0.72 17.64 151 THR B N 1
ATOM 2371 N N B THR B 1 122 ? 26.604 51.417 105.998 0.28 12.87 151 THR B N 1
ATOM 2372 C CA A THR B 1 122 ? 26.142 51.194 107.283 0.72 17.90 151 THR B CA 1
ATOM 2373 C CA B THR B 1 122 ? 26.153 51.189 107.361 0.28 13.74 151 THR B CA 1
ATOM 2374 C C A THR B 1 122 ? 24.636 50.975 107.332 0.72 17.02 151 THR B C 1
ATOM 2375 C C B THR B 1 122 ? 24.647 50.993 107.370 0.28 13.99 151 THR B C 1
ATOM 2376 O O A THR B 1 122 ? 23.880 51.631 106.603 0.72 19.61 151 THR B O 1
ATOM 2377 O O B THR B 1 122 ? 23.908 51.695 106.669 0.28 14.96 151 THR B O 1
ATOM 2384 N N . TYR B 1 123 ? 24.207 50.038 108.176 1.00 15.44 152 TYR B N 1
ATOM 2385 C CA . TYR B 1 123 ? 22.803 49.684 108.327 1.00 16.02 152 TYR B CA 1
ATOM 2386 C C . TYR B 1 123 ? 22.470 49.824 109.807 1.00 16.77 152 TYR B C 1
ATOM 2387 O O . TYR B 1 123 ? 23.171 49.262 110.653 1.00 19.17 152 TYR B O 1
ATOM 2396 N N . LYS B 1 124 ? 21.402 50.537 110.129 1.00 16.93 153 LYS B N 1
ATOM 2397 C CA . LYS B 1 124 ? 21.042 50.756 111.527 1.00 18.61 153 LYS B CA 1
ATOM 2398 C C . LYS B 1 124 ? 19.555 50.503 111.713 1.00 17.80 153 LYS B C 1
ATOM 2399 O O . LYS B 1 124 ? 18.736 51.020 110.955 1.00 19.26 153 LYS B O 1
ATOM 2405 N N . VAL B 1 125 ? 19.208 49.701 112.713 1.00 18.16 154 VAL B N 1
ATOM 2406 C CA . VAL B 1 125 ? 17.819 49.544 113.124 1.00 19.10 154 VAL B CA 1
ATOM 2407 C C . VAL B 1 125 ? 17.796 49.542 114.641 1.00 20.00 154 VAL B C 1
ATOM 2408 O O . VAL B 1 125 ? 18.524 48.771 115.274 1.00 22.00 154 VAL B O 1
ATOM 2412 N N . GLY B 1 126 ? 16.977 50.409 115.228 1.00 23.89 155 GLY B N 1
ATOM 2413 C CA . GLY B 1 126 ? 16.989 50.507 116.680 1.00 27.41 155 GLY B CA 1
ATOM 2414 C C . GLY B 1 126 ? 18.388 50.839 117.168 1.00 29.60 155 GLY B C 1
ATOM 2415 O O . GLY B 1 126 ? 19.034 51.760 116.659 1.00 29.83 155 GLY B O 1
ATOM 2416 N N . ASP B 1 127 ? 18.890 50.063 118.136 1.00 31.42 156 ASP B N 1
ATOM 2417 C CA . ASP B 1 127 ? 20.243 50.249 118.645 1.00 32.41 156 ASP B CA 1
ATOM 2418 C C . ASP B 1 127 ? 21.260 49.302 118.011 1.00 28.94 156 ASP B C 1
ATOM 2419 O O . ASP B 1 127 ? 22.361 49.134 118.547 1.00 32.02 156 ASP B O 1
ATOM 2424 N N . VAL B 1 128 ? 20.933 48.692 116.881 1.00 24.68 157 VAL B N 1
ATOM 2425 C CA . VAL B 1 128 ? 21.843 47.768 116.214 1.00 23.96 157 VAL B CA 1
ATOM 2426 C C . VAL B 1 128 ? 22.450 48.450 114.990 1.00 23.48 157 VAL B C 1
ATOM 2427 O O . VAL B 1 128 ? 21.726 49.032 114.178 1.00 25.65 157 VAL B O 1
ATOM 2431 N N . THR B 1 129 ? 23.778 48.381 114.859 1.00 22.58 158 THR B N 1
ATOM 2432 C CA . THR B 1 129 ? 24.491 48.904 113.700 1.00 22.41 158 THR B CA 1
ATOM 2433 C C . THR B 1 129 ? 25.274 47.770 113.062 1.00 21.23 158 THR B C 1
ATOM 2434 O O . THR B 1 129 ? 25.952 47.008 113.764 1.00 23.53 158 THR B O 1
ATOM 2438 N N . ALA B 1 130 ? 25.183 47.667 111.737 1.00 17.76 159 ALA B N 1
ATOM 2439 C CA . ALA B 1 130 ? 25.980 46.733 110.962 1.00 18.44 159 ALA B CA 1
ATOM 2440 C C . ALA B 1 130 ? 26.661 47.490 109.830 1.00 16.97 159 ALA B C 1
ATOM 2441 O O . ALA B 1 130 ? 26.242 48.586 109.449 1.00 16.50 159 ALA B O 1
ATOM 2443 N N . LYS B 1 131 ? 27.716 46.886 109.286 1.00 16.95 160 LYS B N 1
ATOM 2444 C CA . LYS B 1 131 ? 28.424 47.467 108.154 1.00 16.42 160 LYS B CA 1
ATOM 2445 C C . LYS B 1 131 ? 28.778 46.379 107.158 1.00 15.74 160 LYS B C 1
ATOM 2446 O O . LYS B 1 131 ? 29.088 45.246 107.536 1.00 18.33 160 LYS B O 1
ATOM 2452 N N . ARG B 1 132 ? 28.745 46.738 105.879 1.00 16.88 161 ARG B N 1
ATOM 2453 C CA . ARG B 1 132 ? 29.269 45.873 104.836 1.00 17.76 161 ARG B CA 1
ATOM 2454 C C . ARG B 1 132 ? 30.090 46.721 103.887 1.00 17.40 161 ARG B C 1
ATOM 2455 O O . ARG B 1 132 ? 29.758 47.880 103.638 1.00 18.49 161 ARG B O 1
ATOM 2463 N N . TRP B 1 133 ? 31.159 46.138 103.352 1.00 17.64 162 TRP B N 1
ATOM 2464 C CA . TRP B 1 133 ? 32.031 46.836 102.419 1.00 17.03 162 TRP B CA 1
ATOM 2465 C C . TRP B 1 133 ? 31.879 46.262 101.020 1.00 17.83 162 TRP B C 1
ATOM 2466 O O . TRP B 1 133 ? 31.765 45.045 100.842 1.00 20.73 162 TRP B O 1
ATOM 2477 N N . TYR B 1 134 ? 31.893 47.154 100.036 1.00 17.77 163 TYR B N 1
ATOM 2478 C CA . TYR B 1 134 ? 31.705 46.818 98.634 1.00 18.31 163 TYR B CA 1
ATOM 2479 C C . TYR B 1 134 ? 32.863 47.390 97.839 1.00 20.21 163 TYR B C 1
ATOM 2480 O O . TYR B 1 134 ? 33.502 48.362 98.246 1.00 22.55 163 TYR B O 1
ATOM 2489 N N . LYS B 1 135 ? 33.119 46.779 96.692 1.00 20.59 164 LYS B N 1
ATOM 2490 C CA . LYS B 1 135 ? 34.120 47.265 95.756 1.00 23.63 164 LYS B CA 1
ATOM 2491 C C . LYS B 1 135 ? 33.453 47.497 94.407 1.00 23.14 164 LYS B C 1
ATOM 2492 O O . LYS B 1 135 ? 32.450 46.856 94.080 1.00 23.45 164 LYS B O 1
ATOM 2498 N N . LYS B 1 136 ? 33.985 48.446 93.639 1.00 26.67 165 LYS B N 1
ATOM 2499 C CA . LYS B 1 136 ? 33.505 48.627 92.274 1.00 35.48 165 LYS B CA 1
ATOM 2500 C C . LYS B 1 136 ? 33.746 47.350 91.484 1.00 42.98 165 LYS B C 1
ATOM 2501 O O . LYS B 1 136 ? 34.840 46.779 91.527 1.00 43.66 165 LYS B O 1
ATOM 2507 N N . SER B 1 137 ? 32.724 46.895 90.767 1.00 48.02 166 SER B N 1
ATOM 2508 C CA . SER B 1 137 ? 32.858 45.683 89.969 1.00 54.63 166 SER B CA 1
ATOM 2509 C C . SER B 1 137 ? 32.808 46.006 88.483 1.00 61.28 166 SER B C 1
ATOM 2510 O O . SER B 1 137 ? 33.667 46.725 87.979 1.00 65.32 166 SER B O 1
#

B-factor: mean 33.87, std 15.73, range [12.87, 104.07]

Secondary structure (DSSP, 8-state):
-B--SSTT-EEEEEEEEEESHHHHHHHTT--HHHH-S----EEEEEEETTEEEEEEEEGGGTEEEEEEE-TT--EEEEETTEEEEEEEEEETTEEEEEEEEGGGTEEEEEEEEEEESEEEEEEEETTEEEEEEEEE--/-B--SSTT-EEEEEEEEEESHHHHHHHTT--HHHH-S----EEEEEEETTEEEEEEEEGGGTEEEEEEE-TT--EEEEETTEEEEEEEEEETTEEEEEEEEGGGTEEEEEEEEEETTEEEEEEEETTEEEEEEEEE-

Radius of gyration: 20.33 Å; Cα contacts (8 Å, |Δi|>4): 716; chains: 2; bounding box: 42×53×59 Å

Sequence (275 aa):
SSEWTGKSWMGKWESTDDRRIENFDAFISALGLPLEQYGGNHKTFHKKIWKEGDHYHHHQIISVPDKKNYKNDVNNFKLNNEEEGTTQHNNTEIKYKYTEDDGGGNLKAEVHVPSRNKVIHHDEEYKVNGDELEEKTYKVGDDVVTAKRWYKKSSSEWTGKSWMGKWESTDRIEENFDAFISALGLPLEQYGGNHKTFHKIWKEGDHYHHQISVPDKNYKNDVNNFKLNNEEGTTQHNNTEIKYKYTEDGGNLKAEVHVPSRNNKVIHDEYYKVNGDDEELLEKKTTYKVGDVTAKRWYKKS

Nearest PDB structures (foldseek):
  5xna-assembly1_B  TM=9.946E-01  e=1.421E-22  Ramazzottius varieornatus
  5z4g-assembly2_B  TM=8.987E-01  e=3.445E-13  Ramazzottius varieornatus
  3akn-assembly1_A  TM=8.874E-01  e=5.286E-09  Rattus norvegicus
  1icn-assembly1_A  TM=8.768E-01  e=4.296E-09  Rattus norvegicus
  1dc9-assembly1_A  TM=8.749E-01  e=4.765E-09  Rattus norvegicus

Foldseek 3Di:
DAQDDFLLAAKKKFDPDKWQVVVLCVVLVHDCVQPNDGAIKMWHWGDDVQWIWIWIDRVVNPDIDIDIAGAQDWDWDQDVHQIKIWHWHDDPSKIKIWIARPVSRWIKIWIWDDPDQKIKIWIDTPPDIMITMIGHDD/DAQDDALPAAKKKFDPDKFQVLVVCVLLVHDCVLPNDDAIKMWHWGDDVQWIWTWIDRVVNPDIDIDIAHAPDKDWDDDPNFIKIWHWHADPRWIWIFIDRVVSRWTKIWIWDDDPQKIKIWIDIDPGIMITMIGHD

Organism: Ramazzottius varieornatus (NCBI:txid947166)

Solvent-accessible surface area: 14470 Å² total; per-residue (Å²): 99,103,81,109,72,72,61,1,4,4,86,1,31,2,29,134,121,56,99,80,27,66,42,8,10,60,35,23,59,45,59,71,157,111,77,9,45,59,70,77,9,42,5,48,0,32,64,50,69,104,46,11,30,2,34,31,9,21,74,99,80,140,67,152,31,68,9,72,5,88,38,65,92,111,17,86,30,89,63,135,122,22,70,28,84,18,56,12,21,58,54,66,52,47,0,68,5,26,16,52,11,64,92,112,95,64,43,21,36,21,38,2,97,33,86,40,127,45,1,19,15,6,15,32,12,33,79,34,44,1,50,13,37,2,102,98,28,173,103,85,91,113,71,75,66,4,2,7,94,3,32,2,38,135,130,51,87,85,25,66,41,9,11,57,28,23,59,46,68,79,163,107,82,6,39,60,58,80,9,42,5,58,1,34,61,45,60,106,43,13,30,4,24,34,9,24,74,102,89,144,64,141,30,69,10,68,5,84,43,58,94,86,18,72,26,94,61,116,151,24,86,34,54,15,57,12,17,68,40,84,61,31,0,56,4,35,24,14,17,66,93,123,100,59,33,18,55,16,36,5,77,44,124,58,103,79,1,38,14,5,14,62,11,41,93,30,50,1,48,11,11,0,102,78,84

InterPro domains:
  IPR000463 Cytosolic fatty-acid binding [PR00178] (38-60)
  IPR000463 Cytosolic fatty-acid binding [PR00178] (145-165)
  IPR012674 Calycin [G3DSA:2.40.128.20] (34-166)
  IPR012674 Calycin [SSF50814] (36-165)